Protein AF-K1U690-F1 (afdb_monomer_lite)

Secondary structure (DSSP, 8-state):
--EEEEEEEETTEEEEEEEE--TT-SEEEEEEEEEE-SSS-EEEEEEEEEEPP-S-HHHHTT-HHHHTTT-BEEEEE-SS-EEEEE-TTTTTT--EEEEEEESS--SEEEEEHHHHH-TT--TTS-HHHHHTS---B--BSS-EEEEEEEEEEE-TT-EEEEEEEEEEEE--GGGSBS-SS-GGGTT-B--HHHHHHHHTTSSHHHHHHHHHHHHHHHHHHTTSS----S-HHHHHIIIIIHHHHHHHHHHHTTSBSSSSBSSS----HHHHHHHHHHHTTT-HHHHHHHHHHHHTT----

pLDDT: mean 96.88, std 3.29, range [77.75, 98.88]

Structure (mmCIF, N/CA/C/O backbone):
data_AF-K1U690-F1
#
_entry.id   AF-K1U690-F1
#
loop_
_atom_site.group_PDB
_atom_site.id
_atom_site.type_symbol
_atom_site.label_atom_id
_atom_site.label_alt_id
_atom_site.label_comp_id
_atom_site.label_asym_id
_atom_site.label_entity_id
_atom_site.label_seq_id
_atom_site.pdbx_PDB_ins_code
_atom_site.Cartn_x
_atom_site.Cartn_y
_atom_site.Cartn_z
_atom_site.occupancy
_atom_site.B_iso_or_equiv
_atom_site.auth_seq_id
_atom_site.auth_comp_id
_atom_site.auth_asym_id
_atom_site.auth_atom_id
_atom_site.pdbx_PDB_model_num
ATOM 1 N N . MET A 1 1 ? -12.698 -0.861 -10.382 1.00 95.25 1 MET A N 1
ATOM 2 C CA . MET A 1 1 ? -11.517 -1.669 -10.776 1.00 95.25 1 MET A CA 1
ATOM 3 C C . MET A 1 1 ? -10.260 -0.982 -10.264 1.00 95.25 1 MET A C 1
ATOM 5 O O . MET A 1 1 ? -10.297 0.228 -10.090 1.00 95.25 1 MET A O 1
ATOM 9 N N . GLY A 1 2 ? -9.182 -1.724 -9.989 1.00 97.06 2 GLY A N 1
ATOM 10 C CA . GLY A 1 2 ? -7.984 -1.152 -9.349 1.00 97.06 2 GLY A CA 1
ATOM 11 C C . GLY A 1 2 ? -8.130 -0.891 -7.843 1.00 97.06 2 GLY A C 1
ATOM 12 O O . GLY A 1 2 ? -7.326 -0.165 -7.272 1.00 97.06 2 GLY A O 1
ATOM 13 N N . TYR A 1 3 ? -9.152 -1.474 -7.215 1.00 98.69 3 TYR A N 1
ATOM 14 C CA . TYR A 1 3 ? -9.381 -1.452 -5.774 1.00 98.69 3 TYR A CA 1
ATOM 15 C C . TYR A 1 3 ? -9.997 -2.780 -5.331 1.00 98.69 3 TYR A C 1
ATOM 17 O O . TYR A 1 3 ? -10.615 -3.475 -6.145 1.00 98.69 3 TYR A O 1
ATOM 25 N N . THR A 1 4 ? -9.885 -3.077 -4.040 1.00 98.81 4 THR A N 1
ATOM 26 C CA . THR A 1 4 ? -10.539 -4.213 -3.384 1.00 98.81 4 THR A CA 1
ATOM 27 C C . THR A 1 4 ? -11.233 -3.737 -2.113 1.00 98.81 4 THR A C 1
ATOM 29 O O . THR A 1 4 ? -10.753 -2.824 -1.443 1.00 98.81 4 THR A O 1
ATOM 32 N N . VAL A 1 5 ? -12.370 -4.352 -1.788 1.00 98.75 5 VAL A N 1
ATOM 33 C CA . VAL A 1 5 ? -13.081 -4.136 -0.526 1.00 98.75 5 VAL A CA 1
ATOM 34 C C . VAL A 1 5 ? -13.127 -5.455 0.234 1.00 98.75 5 VAL A C 1
ATOM 36 O O . VAL A 1 5 ? -13.575 -6.462 -0.312 1.00 98.75 5 VAL A O 1
ATOM 39 N N . PHE A 1 6 ? -12.669 -5.438 1.481 1.00 98.75 6 PHE A N 1
ATOM 40 C CA . PHE A 1 6 ? -12.770 -6.555 2.414 1.00 98.75 6 PHE A CA 1
ATOM 41 C C . PHE A 1 6 ? -13.784 -6.205 3.499 1.00 98.75 6 PHE A C 1
ATOM 43 O O . PHE A 1 6 ? -13.694 -5.136 4.099 1.00 98.75 6 PHE A O 1
ATOM 50 N N . GLU A 1 7 ? -14.732 -7.100 3.760 1.00 98.56 7 GLU A N 1
ATOM 51 C CA . GLU A 1 7 ? -15.781 -6.908 4.765 1.00 98.56 7 GLU A CA 1
ATOM 52 C C . GLU A 1 7 ? -15.750 -8.062 5.766 1.00 98.56 7 GLU A C 1
ATOM 54 O O . GLU A 1 7 ? -15.625 -9.231 5.389 1.00 98.56 7 GLU A O 1
ATOM 59 N N . ALA A 1 8 ? -15.851 -7.736 7.051 1.00 98.44 8 ALA A N 1
ATOM 60 C CA . ALA A 1 8 ? -15.919 -8.712 8.126 1.00 98.44 8 ALA A CA 1
ATOM 61 C C . ALA A 1 8 ? -16.876 -8.239 9.223 1.00 98.44 8 ALA A C 1
ATOM 63 O O . ALA A 1 8 ? -17.040 -7.048 9.463 1.00 98.44 8 ALA A O 1
ATOM 64 N N . SER A 1 9 ? -17.494 -9.190 9.921 1.00 98.25 9 SER A N 1
ATOM 65 C CA . SER A 1 9 ? -18.313 -8.912 11.099 1.00 98.25 9 SER A CA 1
ATOM 66 C C . SER A 1 9 ? -18.027 -9.942 12.176 1.00 98.25 9 SER A C 1
ATOM 68 O O . SER A 1 9 ? -17.980 -11.149 11.913 1.00 98.25 9 SER A O 1
ATOM 70 N N . LYS A 1 10 ? -17.797 -9.477 13.404 1.00 98.12 10 LYS A N 1
ATOM 71 C CA . LYS A 1 10 ? -17.554 -10.351 14.551 1.00 98.12 10 LYS A CA 1
ATOM 72 C C . LYS A 1 10 ? -18.013 -9.678 15.834 1.00 98.12 10 LYS A C 1
ATOM 74 O O . LYS A 1 10 ? -17.593 -8.572 16.142 1.00 98.12 10 LYS A O 1
ATOM 79 N N . ARG A 1 11 ? -18.824 -10.395 16.624 1.00 97.19 11 ARG A N 1
ATOM 80 C CA . ARG A 1 11 ? -19.317 -9.941 17.942 1.00 97.19 11 ARG A CA 1
ATOM 81 C C . ARG A 1 11 ? -19.946 -8.537 17.902 1.00 97.19 11 ARG A C 1
ATOM 83 O O . ARG A 1 11 ? -19.710 -7.736 18.794 1.00 97.19 11 ARG A O 1
ATOM 90 N N . GLY A 1 12 ? -20.723 -8.252 16.858 1.00 97.81 12 GLY A N 1
ATOM 91 C CA . GLY A 1 12 ? -21.410 -6.969 16.709 1.00 97.81 12 GLY A CA 1
ATOM 92 C C . GLY A 1 12 ? -20.519 -5.805 16.267 1.00 97.81 12 GLY A C 1
ATOM 93 O O . GLY A 1 12 ? -21.000 -4.679 16.217 1.00 97.81 12 GLY A O 1
ATOM 94 N N . ILE A 1 13 ? -19.257 -6.053 15.907 1.00 98.56 13 ILE A N 1
ATOM 95 C CA . ILE A 1 13 ? -18.400 -5.066 15.247 1.00 98.56 13 ILE A CA 1
ATOM 96 C C . ILE A 1 13 ? -18.268 -5.439 13.774 1.00 98.56 13 ILE A C 1
ATOM 98 O O . ILE A 1 13 ? -17.800 -6.535 13.451 1.00 98.56 13 ILE A O 1
ATOM 102 N N . GLU A 1 14 ? -18.673 -4.526 12.899 1.00 98.69 14 GLU A N 1
ATOM 103 C CA . GLU A 1 14 ? -18.485 -4.633 11.453 1.00 98.69 14 GLU A CA 1
ATOM 104 C C . GLU A 1 14 ? -17.272 -3.813 11.024 1.00 98.69 14 GLU A C 1
ATOM 106 O O . GLU A 1 14 ? -17.055 -2.705 11.517 1.00 98.69 14 GLU A O 1
ATOM 111 N N . SER A 1 15 ? -16.483 -4.349 10.098 1.00 98.56 15 SER A N 1
ATOM 112 C CA . SER A 1 15 ? -15.359 -3.652 9.492 1.00 98.56 15 SER A CA 1
AT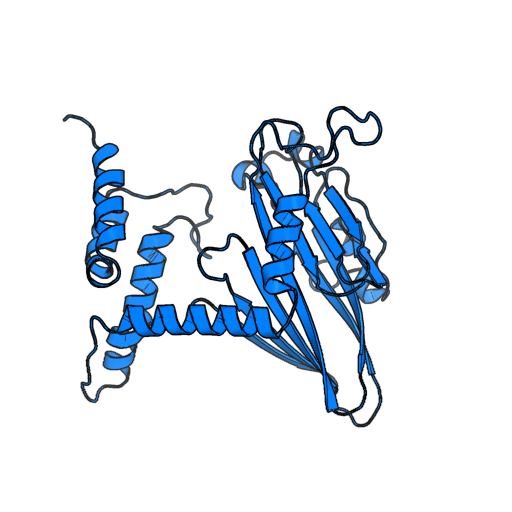OM 113 C C . SER A 1 15 ? -15.387 -3.756 7.974 1.00 98.56 15 SER A C 1
ATOM 115 O O . SER A 1 15 ? -15.661 -4.815 7.405 1.00 98.56 15 SER A O 1
ATOM 117 N N . LYS A 1 16 ? -15.072 -2.639 7.318 1.00 98.81 16 LYS A N 1
ATOM 118 C CA . LYS A 1 16 ? -14.965 -2.530 5.865 1.00 98.81 16 LYS A CA 1
ATOM 119 C C . LYS A 1 16 ? -13.660 -1.841 5.500 1.00 98.81 16 LYS A C 1
ATOM 121 O O . LYS A 1 16 ? -13.487 -0.660 5.779 1.00 98.81 16 LYS A O 1
ATOM 126 N N . LEU A 1 17 ? -12.751 -2.576 4.867 1.00 98.81 17 LEU A N 1
ATOM 127 C CA . LEU A 1 17 ? -11.469 -2.068 4.386 1.00 98.81 17 LEU A CA 1
ATOM 128 C C . LEU A 1 17 ? -11.522 -1.879 2.871 1.00 98.81 17 LEU A C 1
ATOM 130 O O . LEU A 1 17 ? -11.630 -2.855 2.134 1.00 98.81 17 LEU A O 1
ATOM 134 N N . THR A 1 18 ? -11.408 -0.639 2.405 1.00 98.88 18 THR A N 1
ATOM 135 C CA . THR A 1 18 ? -11.247 -0.312 0.983 1.00 98.88 18 THR A CA 1
ATOM 136 C C . THR A 1 18 ? -9.782 0.005 0.698 1.00 98.88 18 THR A C 1
ATOM 138 O O . THR A 1 18 ? -9.265 1.006 1.198 1.00 98.88 18 THR A O 1
ATOM 141 N N . ALA A 1 19 ? -9.138 -0.838 -0.110 1.00 98.81 19 ALA A N 1
ATOM 142 C CA . ALA A 1 19 ? -7.723 -0.749 -0.463 1.00 98.81 19 ALA A CA 1
ATOM 143 C C . ALA A 1 19 ? -7.543 -0.418 -1.951 1.00 98.81 19 ALA A C 1
ATOM 145 O O . ALA A 1 19 ? -8.128 -1.091 -2.809 1.00 98.81 19 ALA A O 1
ATOM 146 N N . PHE A 1 20 ? -6.758 0.615 -2.270 1.00 98.88 20 PHE A N 1
ATOM 147 C CA . PHE A 1 20 ? -6.480 1.027 -3.652 1.00 98.88 20 PHE A CA 1
ATOM 148 C C . PHE A 1 20 ? -5.246 1.925 -3.776 1.00 98.88 20 PHE A C 1
ATOM 150 O O . PHE A 1 20 ? -4.801 2.532 -2.807 1.00 98.88 20 PHE A O 1
ATOM 157 N N . VAL A 1 21 ? -4.738 2.063 -5.002 1.00 98.81 21 VAL A N 1
ATOM 158 C CA . VAL A 1 21 ? -3.693 3.036 -5.356 1.00 98.81 21 VAL A CA 1
ATOM 159 C C . VAL A 1 21 ? -4.346 4.183 -6.140 1.00 98.81 21 VAL A C 1
ATOM 161 O O . VAL A 1 21 ? -4.890 3.928 -7.221 1.00 98.81 21 VAL A O 1
ATOM 164 N N . PRO A 1 22 ? -4.349 5.431 -5.629 1.00 98.69 22 PRO A N 1
ATOM 165 C CA . PRO A 1 22 ? -4.883 6.579 -6.354 1.00 98.69 22 PRO A CA 1
ATOM 166 C C . PRO A 1 22 ? -4.118 6.843 -7.654 1.00 98.69 22 PRO A C 1
ATOM 168 O O . PRO A 1 22 ? -2.929 6.535 -7.773 1.00 98.69 22 PRO A O 1
ATOM 171 N N . LEU A 1 23 ? -4.773 7.484 -8.625 1.00 98.06 23 LEU A N 1
ATOM 172 C CA . LEU A 1 23 ? -4.102 7.897 -9.859 1.00 98.06 23 LEU A CA 1
ATOM 173 C C . LEU A 1 23 ? -2.929 8.840 -9.549 1.00 98.06 23 LEU A C 1
ATOM 175 O O . LEU A 1 23 ? -2.975 9.639 -8.611 1.00 98.06 23 LEU A O 1
ATOM 179 N N . HIS A 1 24 ? -1.858 8.728 -10.339 1.00 96.50 24 HIS A N 1
ATOM 180 C CA . HIS A 1 24 ? -0.673 9.596 -10.264 1.00 96.50 24 HIS A CA 1
ATOM 181 C C . HIS A 1 24 ? -0.050 9.702 -8.860 1.00 96.50 24 HIS A C 1
ATOM 183 O O . HIS A 1 24 ? 0.465 10.752 -8.469 1.00 96.50 24 HIS A O 1
ATOM 189 N N . THR A 1 25 ? -0.131 8.626 -8.075 1.00 98.25 25 THR A N 1
ATOM 190 C CA . THR A 1 25 ? 0.245 8.639 -6.662 1.00 98.25 25 THR A CA 1
ATOM 191 C C . THR A 1 25 ? 1.015 7.372 -6.304 1.00 98.25 25 THR A C 1
ATOM 193 O O . THR A 1 25 ? 0.528 6.265 -6.502 1.00 98.25 25 THR A O 1
ATOM 196 N N . ASN A 1 26 ? 2.207 7.536 -5.726 1.00 98.44 26 ASN A N 1
ATOM 197 C CA . ASN A 1 26 ? 3.035 6.429 -5.238 1.00 98.44 26 ASN A CA 1
ATOM 198 C C . ASN A 1 26 ? 2.654 6.063 -3.795 1.00 98.44 26 ASN A C 1
ATOM 200 O O . ASN A 1 26 ? 3.486 6.121 -2.888 1.00 98.44 26 ASN A O 1
ATOM 204 N N . ALA A 1 27 ? 1.376 5.756 -3.574 1.00 98.56 27 ALA A N 1
ATOM 205 C CA . ALA A 1 27 ? 0.876 5.326 -2.277 1.00 98.56 27 ALA A CA 1
ATOM 206 C C . ALA A 1 27 ? -0.297 4.358 -2.413 1.00 98.56 27 ALA A C 1
ATOM 208 O O . ALA A 1 27 ? -1.137 4.508 -3.299 1.00 98.56 27 ALA A O 1
ATOM 209 N N . GLU A 1 28 ? -0.375 3.410 -1.489 1.00 98.88 28 GLU A N 1
ATOM 210 C CA . GLU A 1 28 ? -1.566 2.603 -1.256 1.00 98.88 28 GLU A CA 1
ATOM 211 C C . GLU A 1 28 ? -2.383 3.222 -0.117 1.00 98.88 28 GLU A C 1
ATOM 213 O O . GLU A 1 28 ? -1.858 3.511 0.963 1.00 98.88 28 GLU A O 1
ATOM 218 N N . ILE A 1 29 ? -3.675 3.424 -0.370 1.00 98.75 29 ILE A N 1
ATOM 219 C CA . ILE A 1 29 ? -4.657 3.897 0.603 1.00 98.75 29 ILE A CA 1
ATOM 220 C C . ILE A 1 29 ? -5.461 2.718 1.124 1.00 98.75 29 ILE A C 1
ATOM 222 O O . ILE A 1 29 ? -5.967 1.911 0.348 1.00 98.75 29 ILE A O 1
ATOM 226 N N . ASN A 1 30 ? -5.633 2.688 2.441 1.00 98.69 30 ASN A N 1
ATOM 227 C CA . ASN A 1 30 ? -6.391 1.694 3.181 1.00 98.69 30 ASN A CA 1
ATOM 228 C C . ASN A 1 30 ? -7.396 2.412 4.091 1.00 98.69 30 ASN A C 1
ATOM 230 O O . ASN A 1 30 ? -7.074 2.786 5.220 1.00 98.69 30 ASN A O 1
ATOM 234 N N . ARG A 1 31 ? -8.621 2.631 3.598 1.00 98.62 31 ARG A N 1
ATOM 235 C CA . ARG A 1 31 ? -9.716 3.191 4.408 1.00 98.62 31 ARG A CA 1
ATOM 236 C C . ARG A 1 31 ? -10.434 2.070 5.140 1.00 98.62 31 ARG A C 1
ATOM 238 O O . ARG A 1 31 ? -11.033 1.218 4.489 1.00 98.62 31 ARG A O 1
ATOM 245 N N . LEU A 1 32 ? -10.420 2.114 6.464 1.00 98.81 32 LEU A N 1
ATOM 246 C CA . LEU A 1 32 ? -11.136 1.199 7.337 1.00 98.81 32 LEU A CA 1
ATOM 247 C C . LEU A 1 32 ? -12.314 1.921 7.993 1.00 98.81 32 LEU A C 1
ATOM 249 O O . LEU A 1 32 ? -12.104 2.807 8.815 1.00 98.81 32 LEU A O 1
ATOM 253 N N . ASP A 1 33 ? -13.533 1.503 7.674 1.00 98.81 33 ASP A N 1
ATOM 254 C CA . ASP A 1 33 ? -14.732 1.883 8.418 1.00 98.81 33 ASP A CA 1
ATOM 255 C C . ASP A 1 33 ? -15.021 0.808 9.476 1.00 98.81 33 ASP A C 1
ATOM 257 O O . ASP A 1 33 ? -15.039 -0.383 9.154 1.00 98.81 33 ASP A O 1
ATOM 261 N N . VAL A 1 34 ? -15.235 1.212 10.730 1.00 98.81 34 VAL A N 1
ATOM 262 C CA . VAL A 1 34 ? -15.568 0.327 11.857 1.00 98.81 34 VAL A CA 1
ATOM 263 C C . VAL A 1 34 ? -16.897 0.765 12.449 1.00 98.81 34 VAL A C 1
ATOM 265 O O . VAL A 1 34 ? -17.023 1.908 12.880 1.00 98.81 34 VAL A O 1
ATOM 268 N N . THR A 1 35 ? -17.872 -0.142 12.485 1.00 98.81 35 THR A N 1
ATOM 269 C CA . THR A 1 35 ? -19.233 0.142 12.958 1.00 98.81 35 THR A CA 1
ATOM 270 C C . THR A 1 35 ? -19.585 -0.717 14.162 1.00 98.81 35 THR A C 1
ATOM 272 O O . THR A 1 35 ? -19.436 -1.942 14.126 1.00 98.81 35 THR A O 1
ATOM 275 N N . ASN A 1 36 ? -20.092 -0.084 15.221 1.00 98.75 36 ASN A N 1
ATOM 276 C CA . ASN A 1 36 ? -20.694 -0.784 16.349 1.00 98.75 36 ASN A CA 1
ATOM 277 C C . ASN A 1 36 ? -22.171 -1.076 16.049 1.00 98.75 36 ASN A C 1
ATOM 279 O O . ASN A 1 36 ? -23.005 -0.178 16.050 1.00 98.75 36 ASN A O 1
ATOM 283 N N . THR A 1 37 ? -22.503 -2.342 15.811 1.00 98.50 37 THR A N 1
ATOM 284 C CA . THR A 1 37 ? -23.880 -2.800 15.534 1.00 98.50 37 THR A CA 1
ATOM 285 C C . THR A 1 37 ? -24.606 -3.326 16.773 1.00 98.50 37 THR A C 1
ATOM 287 O O . THR A 1 37 ? -25.715 -3.849 16.668 1.00 98.50 37 THR A O 1
ATOM 290 N N . THR A 1 38 ? -23.986 -3.213 17.949 1.00 98.19 38 THR A N 1
ATOM 291 C CA . THR A 1 38 ? -24.610 -3.571 19.228 1.00 98.19 38 THR A CA 1
ATOM 292 C C . THR A 1 38 ? -25.462 -2.425 19.776 1.00 98.19 38 THR A C 1
ATOM 294 O O . THR A 1 38 ? -25.489 -1.324 19.224 1.00 98.19 38 THR A O 1
ATOM 297 N N . ASP A 1 39 ? -26.172 -2.692 20.868 1.00 98.19 39 ASP A N 1
ATOM 298 C CA . ASP A 1 39 ? -26.964 -1.735 21.640 1.00 98.19 39 ASP A CA 1
ATOM 299 C C . ASP A 1 39 ? -26.202 -1.126 22.834 1.00 98.19 39 ASP A C 1
ATOM 301 O O . ASP A 1 39 ? -26.757 -0.294 23.553 1.00 98.19 39 ASP A O 1
ATOM 305 N N . GLU A 1 40 ? -24.920 -1.466 23.012 1.00 98.25 40 GLU A N 1
ATOM 306 C CA . GLU A 1 40 ? -24.052 -0.941 24.072 1.00 98.25 40 GLU A CA 1
ATOM 307 C C . GLU A 1 40 ? -22.825 -0.198 23.500 1.00 98.25 40 GLU A C 1
ATOM 309 O O . GLU A 1 40 ? -22.360 -0.510 22.401 1.00 98.25 40 GLU A O 1
ATOM 314 N N . PRO A 1 41 ? -22.261 0.796 24.214 1.00 98.44 41 PRO A N 1
ATOM 315 C CA . PRO A 1 41 ? -20.995 1.411 23.821 1.00 98.44 41 PRO A CA 1
ATOM 316 C C . PRO A 1 41 ? -19.847 0.392 23.770 1.00 98.44 41 PRO A C 1
ATOM 318 O O . PRO A 1 41 ? -19.727 -0.467 24.644 1.00 98.44 41 PRO A O 1
ATOM 321 N N . ALA A 1 42 ? -18.957 0.530 22.787 1.00 98.12 42 ALA A N 1
ATOM 322 C CA . ALA A 1 42 ? -17.814 -0.355 22.587 1.00 98.12 42 ALA A CA 1
ATOM 323 C C . ALA A 1 42 ? -16.496 0.427 22.531 1.00 98.12 42 ALA A C 1
ATOM 325 O O . ALA A 1 42 ? -16.409 1.476 21.895 1.00 98.12 42 ALA A O 1
ATOM 326 N N . VAL A 1 43 ? -15.447 -0.119 23.153 1.00 98.00 43 VAL A N 1
ATOM 327 C CA . VAL A 1 43 ? -14.066 0.362 22.999 1.00 98.00 43 VAL A CA 1
ATOM 328 C C . VAL A 1 43 ? -13.299 -0.649 22.161 1.00 98.00 43 VAL A C 1
ATOM 330 O O . VAL A 1 43 ? -13.214 -1.825 22.518 1.00 98.00 43 VAL A O 1
ATOM 333 N N . ILE A 1 44 ? -12.757 -0.195 21.036 1.00 97.38 44 ILE A N 1
ATOM 334 C CA . ILE A 1 44 ? -12.126 -1.041 20.027 1.00 97.38 44 ILE A CA 1
ATOM 335 C C . ILE A 1 44 ? -10.745 -0.479 19.737 1.00 97.38 44 ILE A C 1
ATOM 337 O O . ILE A 1 44 ? -10.606 0.660 19.302 1.00 97.38 44 ILE A O 1
ATOM 341 N N . ASP A 1 45 ? -9.721 -1.298 19.928 1.00 97.88 45 ASP A N 1
ATOM 342 C CA . ASP A 1 45 ? -8.382 -0.956 19.474 1.00 97.88 45 ASP A CA 1
ATOM 343 C C . ASP A 1 45 ? -8.155 -1.552 18.080 1.00 97.88 45 ASP A C 1
ATOM 345 O O . ASP A 1 45 ? -8.179 -2.770 17.895 1.00 97.88 45 ASP A O 1
ATOM 349 N N . VAL A 1 46 ? -7.916 -0.686 17.101 1.00 98.31 46 VAL A N 1
ATOM 350 C CA . VAL A 1 46 ? -7.544 -1.046 15.733 1.00 98.31 46 VAL A CA 1
ATOM 351 C C . VAL A 1 46 ? -6.027 -1.011 15.620 1.00 98.31 46 VAL A C 1
ATOM 353 O O . VAL A 1 46 ? -5.393 -0.042 16.028 1.00 98.31 46 VAL A O 1
ATOM 356 N N . THR A 1 47 ? -5.420 -2.045 15.044 1.00 98.44 47 THR A N 1
ATOM 357 C CA . THR A 1 47 ? -3.985 -2.052 14.736 1.00 98.44 47 THR A CA 1
ATOM 358 C C . THR A 1 47 ? -3.780 -2.281 13.247 1.00 98.44 47 THR A C 1
ATOM 360 O O . THR A 1 47 ? -4.048 -3.369 12.747 1.00 98.44 47 THR A O 1
ATOM 363 N N . GLY A 1 48 ? -3.324 -1.247 12.539 1.00 98.00 48 GLY A N 1
ATOM 364 C CA . GLY A 1 48 ? -2.861 -1.377 11.159 1.00 98.00 48 GLY A CA 1
ATOM 365 C C . GLY A 1 48 ? -1.381 -1.730 11.164 1.00 98.00 48 GLY A C 1
ATOM 366 O O . GLY A 1 48 ? -0.625 -1.070 11.875 1.00 98.00 48 GLY A O 1
ATOM 367 N N . SER A 1 49 ? -0.966 -2.738 10.395 1.00 98.25 49 SER A N 1
ATOM 368 C CA . SER A 1 49 ? 0.425 -3.197 10.369 1.00 98.25 49 SER A CA 1
ATOM 369 C C . SER A 1 49 ? 0.894 -3.583 8.967 1.00 98.25 49 SER A C 1
ATOM 371 O O . SER A 1 49 ? 0.127 -4.161 8.199 1.00 98.25 49 SER A O 1
ATOM 373 N N . VAL A 1 50 ? 2.158 -3.277 8.664 1.00 98.56 50 VAL A N 1
ATOM 374 C CA . VAL A 1 50 ? 2.886 -3.728 7.470 1.00 98.56 50 VAL A CA 1
ATOM 375 C C . VAL A 1 50 ? 4.274 -4.242 7.858 1.00 98.56 50 VAL A C 1
ATOM 377 O O . VAL A 1 50 ? 4.912 -3.690 8.757 1.00 98.56 50 VAL A O 1
ATOM 380 N N . GLU A 1 51 ? 4.754 -5.278 7.169 1.00 98.81 51 GLU A N 1
ATOM 381 C CA . GLU A 1 51 ? 6.134 -5.767 7.274 1.00 98.81 51 GLU A CA 1
ATOM 382 C C . GLU A 1 51 ? 6.977 -5.193 6.137 1.00 98.81 51 GLU A C 1
ATOM 384 O O . GLU A 1 51 ? 6.595 -5.271 4.966 1.00 98.81 51 GLU A O 1
ATOM 389 N N . TRP A 1 52 ? 8.116 -4.590 6.474 1.00 98.69 52 TRP A N 1
ATOM 390 C CA . TRP A 1 52 ? 8.974 -3.967 5.478 1.00 98.69 52 TRP A CA 1
ATOM 391 C C . TRP A 1 52 ? 9.869 -5.009 4.810 1.00 98.69 52 TRP A C 1
ATOM 393 O O . TRP A 1 52 ? 10.614 -5.718 5.477 1.00 98.69 52 TRP A O 1
ATOM 403 N N . CYS A 1 53 ? 9.873 -5.031 3.478 1.00 98.69 53 CYS A N 1
ATOM 404 C CA . CYS A 1 53 ? 10.998 -5.586 2.731 1.00 98.69 53 CYS A CA 1
ATOM 405 C C . CYS A 1 53 ? 12.142 -4.562 2.728 1.00 98.69 53 CYS A C 1
ATOM 407 O O . CYS A 1 53 ? 11.898 -3.360 2.557 1.00 98.69 53 CYS A O 1
ATOM 409 N N . LEU A 1 54 ? 13.398 -5.008 2.829 1.00 98.50 54 LEU A N 1
ATOM 410 C CA . LEU A 1 54 ? 14.581 -4.142 2.742 1.00 98.50 54 LEU A CA 1
ATOM 411 C C . LEU A 1 54 ? 14.921 -3.758 1.286 1.00 98.50 54 LEU A C 1
ATOM 413 O O . LEU A 1 54 ? 16.068 -3.818 0.837 1.00 98.50 54 LEU A O 1
ATOM 417 N N . TRP A 1 55 ? 13.895 -3.306 0.557 1.00 98.19 55 TRP A N 1
ATOM 418 C CA . TRP A 1 55 ? 13.882 -2.789 -0.814 1.00 98.19 55 TRP A CA 1
ATOM 419 C C . TRP A 1 55 ? 14.281 -3.774 -1.914 1.00 98.19 55 TRP A C 1
ATOM 421 O O . TRP A 1 55 ? 13.522 -3.999 -2.852 1.00 98.19 55 TRP A O 1
ATOM 431 N N . ASN A 1 56 ? 15.494 -4.322 -1.855 1.00 98.06 56 ASN A N 1
ATOM 432 C CA . ASN A 1 56 ? 15.939 -5.338 -2.796 1.00 98.06 56 ASN A CA 1
ATOM 433 C C . ASN A 1 56 ? 15.500 -6.709 -2.274 1.00 98.06 56 ASN A C 1
ATOM 435 O O . ASN A 1 56 ? 16.182 -7.285 -1.435 1.00 98.06 56 ASN A O 1
ATOM 439 N N . ALA A 1 57 ? 14.403 -7.243 -2.812 1.00 97.69 57 ALA A N 1
ATOM 440 C CA . ALA A 1 57 ? 13.818 -8.510 -2.368 1.00 97.69 57 ALA A CA 1
ATOM 441 C C . ALA A 1 57 ? 14.771 -9.722 -2.475 1.00 97.69 57 ALA A C 1
ATOM 443 O O . ALA A 1 57 ? 14.658 -10.678 -1.706 1.00 97.69 57 ALA A O 1
ATOM 444 N N . VAL A 1 58 ? 15.736 -9.696 -3.404 1.00 97.81 58 VAL A N 1
ATOM 445 C CA . VAL A 1 58 ? 16.754 -10.754 -3.506 1.00 97.81 58 VAL A CA 1
ATOM 446 C C . VAL A 1 58 ? 17.736 -10.664 -2.340 1.00 97.81 58 VAL A C 1
ATOM 448 O O . VAL A 1 58 ? 18.058 -11.682 -1.733 1.00 97.81 58 VAL A O 1
ATOM 451 N N . ASP A 1 59 ? 18.200 -9.458 -2.010 1.00 98.06 59 ASP A N 1
ATOM 452 C CA . ASP A 1 59 ? 19.087 -9.241 -0.862 1.00 98.06 59 ASP A CA 1
ATOM 453 C C . ASP A 1 59 ? 18.363 -9.554 0.452 1.00 98.06 59 ASP A C 1
ATOM 455 O O . ASP A 1 59 ? 18.868 -10.338 1.251 1.00 98.06 59 ASP A O 1
ATOM 459 N N . ASP A 1 60 ? 17.149 -9.028 0.617 1.00 98.44 60 ASP A N 1
ATOM 460 C CA . ASP A 1 60 ? 16.264 -9.211 1.771 1.00 98.44 60 ASP A CA 1
ATOM 461 C C . ASP A 1 60 ? 16.099 -10.691 2.155 1.00 98.44 60 ASP A C 1
ATOM 463 O O . ASP A 1 60 ? 16.268 -11.063 3.314 1.00 98.44 60 ASP A O 1
ATOM 467 N N . SER A 1 61 ? 15.889 -11.555 1.156 1.00 97.44 61 SER A N 1
ATOM 468 C CA . SER A 1 61 ? 15.632 -12.988 1.348 1.00 97.44 61 SER A CA 1
ATOM 469 C C . SER A 1 61 ? 16.875 -13.881 1.439 1.00 97.44 61 SER A C 1
ATOM 471 O O . SER A 1 61 ? 16.735 -15.079 1.692 1.00 97.44 61 SER A O 1
ATOM 473 N N . SER A 1 62 ? 18.087 -13.353 1.224 1.00 97.69 62 SER A N 1
ATOM 474 C CA . SER A 1 62 ? 19.292 -14.197 1.123 1.00 97.69 62 SER A CA 1
ATOM 475 C C . SER A 1 62 ? 20.535 -13.679 1.846 1.00 97.69 62 SER A C 1
ATOM 477 O O . SER A 1 62 ? 21.412 -14.473 2.193 1.00 97.69 62 SER A O 1
ATOM 479 N N . ASN A 1 63 ? 20.635 -12.377 2.113 1.00 98.31 63 ASN A N 1
ATOM 480 C CA . ASN A 1 63 ? 21.870 -11.739 2.564 1.00 98.31 63 ASN A CA 1
ATOM 481 C C . ASN A 1 63 ? 21.860 -11.366 4.056 1.00 98.31 63 ASN A C 1
ATOM 483 O O . ASN A 1 63 ? 22.384 -10.324 4.464 1.00 98.31 63 ASN A O 1
ATOM 487 N N . PHE A 1 64 ? 21.305 -12.251 4.888 1.00 98.38 64 PHE A N 1
ATOM 488 C CA . PHE A 1 64 ? 21.107 -12.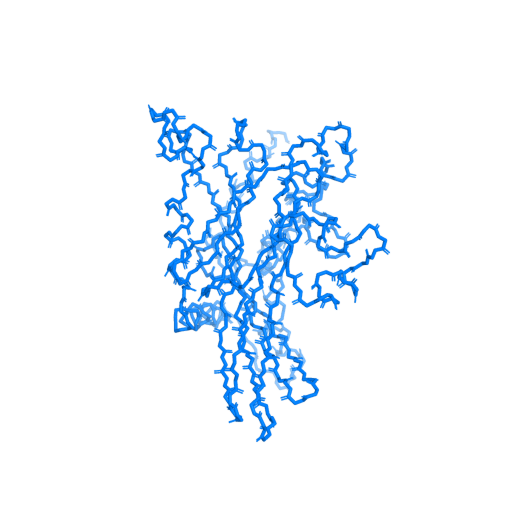036 6.327 1.00 98.38 64 PHE A CA 1
ATOM 489 C C . PHE A 1 64 ? 22.371 -11.642 7.095 1.00 98.38 64 PHE A C 1
ATOM 491 O O . PHE A 1 64 ? 22.303 -10.872 8.048 1.00 98.38 64 PHE A O 1
ATOM 498 N N . GLN A 1 65 ? 23.540 -12.108 6.645 1.00 98.25 65 GLN A N 1
ATOM 499 C CA . GLN A 1 65 ? 24.837 -11.739 7.222 1.00 98.25 65 GLN A CA 1
ATOM 500 C C . GLN A 1 65 ? 25.085 -10.219 7.248 1.00 98.25 65 GLN A C 1
ATOM 502 O O . GLN A 1 65 ? 25.780 -9.731 8.136 1.00 98.25 65 GLN A O 1
ATOM 507 N N . ARG A 1 66 ? 24.498 -9.475 6.298 1.00 98.19 66 ARG A N 1
ATOM 508 C CA . ARG A 1 66 ? 24.530 -8.008 6.237 1.00 98.19 66 ARG A CA 1
ATOM 509 C C . ARG A 1 66 ? 23.208 -7.414 6.705 1.00 98.19 66 ARG A C 1
ATOM 511 O O . ARG A 1 66 ? 23.205 -6.538 7.567 1.00 98.19 66 ARG A O 1
ATOM 518 N N . ASN A 1 67 ? 22.104 -7.836 6.093 1.00 98.12 67 ASN A N 1
ATOM 519 C CA . ASN A 1 67 ? 20.863 -7.063 6.104 1.00 98.12 67 ASN A CA 1
ATOM 520 C C . ASN A 1 67 ? 20.147 -7.063 7.476 1.00 98.12 67 ASN A C 1
ATOM 522 O O . ASN A 1 67 ? 19.490 -6.083 7.825 1.00 98.12 67 ASN A O 1
ATOM 526 N N . LEU A 1 68 ? 20.421 -8.054 8.338 1.00 98.56 68 LEU A N 1
ATOM 527 C CA . LEU A 1 68 ? 19.951 -8.073 9.730 1.00 98.56 68 LEU A CA 1
ATOM 528 C C . LEU A 1 68 ? 20.555 -6.950 10.587 1.00 98.56 68 LEU A C 1
ATOM 530 O O . LEU A 1 68 ? 20.129 -6.743 11.717 1.00 98.56 68 LEU A O 1
ATOM 534 N N . SER A 1 69 ? 21.553 -6.220 10.086 1.00 98.50 69 SER A N 1
ATOM 535 C CA . SER A 1 69 ? 22.182 -5.093 10.786 1.00 98.50 69 SER A CA 1
ATOM 536 C C . SER A 1 69 ? 21.898 -3.733 10.136 1.00 98.50 69 SER A C 1
ATOM 538 O O . SER A 1 69 ? 22.515 -2.747 10.530 1.00 98.50 69 SER A O 1
ATOM 540 N N . THR A 1 70 ? 21.004 -3.656 9.140 1.00 98.25 70 THR A N 1
ATOM 541 C CA . THR A 1 70 ? 20.769 -2.416 8.368 1.00 98.25 70 THR A CA 1
ATOM 542 C C . THR A 1 70 ? 19.387 -1.794 8.548 1.00 98.25 70 THR A C 1
ATOM 544 O O . THR A 1 70 ? 19.192 -0.666 8.109 1.00 98.25 70 THR A O 1
ATOM 547 N N . GLY A 1 71 ? 18.438 -2.509 9.160 1.00 98.44 71 GLY A N 1
ATOM 548 C CA . GLY A 1 71 ? 17.085 -2.016 9.426 1.00 98.44 71 GLY A CA 1
ATOM 549 C C . GLY A 1 71 ? 17.078 -0.695 10.203 1.00 98.44 71 GLY A C 1
ATOM 550 O O . GLY A 1 71 ? 17.542 -0.654 11.341 1.00 98.44 71 GLY A O 1
ATOM 551 N N . GLU A 1 72 ? 16.544 0.371 9.608 1.00 98.44 72 GLU A N 1
ATOM 552 C CA . GLU A 1 72 ? 16.455 1.698 10.232 1.00 98.44 72 GLU A CA 1
ATOM 553 C C . GLU A 1 72 ? 15.060 2.307 10.047 1.00 98.44 72 GLU A C 1
ATOM 555 O O . GLU A 1 72 ? 14.478 2.257 8.955 1.00 98.44 72 GLU A O 1
ATOM 560 N N . VAL A 1 73 ? 14.556 2.940 11.109 1.00 98.69 73 VAL A N 1
ATOM 561 C CA . VAL A 1 73 ? 13.240 3.586 11.147 1.00 98.69 73 VAL A CA 1
ATOM 562 C C . VAL A 1 73 ? 13.302 4.985 11.763 1.00 98.69 73 VAL A C 1
ATOM 564 O O . VAL A 1 73 ? 14.246 5.326 12.473 1.00 98.69 73 VAL A O 1
ATOM 567 N N . GLU A 1 74 ? 12.283 5.797 11.499 1.00 98.44 74 GLU A N 1
ATOM 568 C CA . GLU A 1 74 ? 11.988 7.025 12.248 1.00 98.44 74 GLU A CA 1
ATOM 569 C C . GLU A 1 74 ? 10.503 7.044 12.620 1.00 98.44 74 GLU A C 1
ATOM 571 O O . GLU A 1 74 ? 9.673 6.476 11.911 1.00 98.44 74 GLU A O 1
ATOM 576 N N . ILE A 1 75 ? 10.163 7.696 13.729 1.00 97.94 75 ILE A N 1
ATOM 577 C CA . ILE A 1 75 ? 8.793 7.786 14.235 1.00 97.94 75 ILE A CA 1
ATOM 578 C C . ILE A 1 75 ? 8.423 9.257 14.371 1.00 97.94 75 ILE A C 1
ATOM 580 O O . ILE A 1 75 ? 9.176 10.037 14.953 1.00 97.94 75 ILE A O 1
ATOM 584 N N . GLU A 1 76 ? 7.250 9.623 13.870 1.00 96.50 76 GLU A N 1
ATOM 585 C CA . GLU A 1 76 ? 6.695 10.965 13.991 1.00 96.50 76 GLU A CA 1
ATOM 586 C C . GLU A 1 76 ? 5.246 10.885 14.467 1.00 96.50 76 GLU A C 1
ATOM 588 O O . GLU A 1 76 ? 4.389 10.285 13.816 1.00 96.50 76 GLU A O 1
ATOM 593 N N . ARG A 1 77 ? 4.977 11.486 15.628 1.00 94.94 77 ARG A N 1
ATOM 594 C CA . ARG A 1 77 ? 3.630 11.638 16.180 1.00 94.94 77 ARG A CA 1
ATOM 595 C C . ARG A 1 77 ? 3.224 13.103 16.040 1.00 94.94 77 ARG A C 1
ATOM 597 O O . ARG A 1 77 ? 3.808 13.968 16.693 1.00 94.94 77 ARG A O 1
ATOM 604 N N . GLU A 1 78 ? 2.241 13.366 15.193 1.00 90.50 78 GLU A N 1
ATOM 605 C CA . GLU A 1 78 ? 1.554 14.650 15.097 1.00 90.50 78 GLU A CA 1
ATOM 606 C C . GLU A 1 78 ? 0.282 14.624 15.965 1.00 90.50 78 GLU A C 1
ATOM 608 O O . GLU A 1 78 ? -0.021 13.638 16.640 1.00 90.50 78 GLU A O 1
ATOM 613 N N . THR A 1 79 ? -0.456 15.734 16.005 1.00 89.31 79 THR A N 1
ATOM 614 C CA . THR A 1 79 ? -1.686 15.825 16.818 1.00 89.31 79 THR A CA 1
ATOM 615 C C . THR A 1 79 ? -2.821 14.985 16.229 1.00 89.31 79 THR A C 1
ATOM 617 O O . THR A 1 79 ? -3.608 14.395 16.966 1.00 89.31 79 THR A O 1
ATOM 620 N N . ASP A 1 80 ? -2.891 14.921 14.905 1.00 91.25 80 ASP A N 1
ATOM 621 C CA . ASP A 1 80 ? -3.951 14.303 14.110 1.00 91.25 80 ASP A CA 1
ATOM 622 C C . ASP A 1 80 ? -3.441 13.168 13.209 1.00 91.25 80 ASP A C 1
ATOM 624 O O . ASP A 1 80 ? -4.224 12.551 12.491 1.00 91.25 80 ASP A O 1
ATOM 628 N N . ALA A 1 81 ? -2.147 12.849 13.264 1.00 95.38 81 ALA A N 1
ATOM 629 C CA . ALA A 1 81 ? -1.552 11.777 12.481 1.00 95.38 81 ALA A CA 1
ATOM 630 C C . ALA A 1 81 ? -0.373 11.122 13.203 1.00 95.38 81 ALA A C 1
ATOM 632 O O . ALA A 1 81 ? 0.288 11.719 14.049 1.00 95.38 81 ALA A O 1
ATOM 633 N N . THR A 1 82 ? -0.068 9.878 12.854 1.00 96.69 82 THR A N 1
ATOM 634 C CA . THR A 1 82 ? 1.195 9.231 13.235 1.00 96.69 82 THR A CA 1
ATOM 635 C C . THR A 1 82 ? 1.782 8.535 12.023 1.00 96.69 82 THR A C 1
ATOM 637 O O . THR A 1 82 ? 1.086 7.757 11.370 1.00 96.69 82 THR A O 1
ATOM 640 N N . LEU A 1 83 ? 3.051 8.820 11.725 1.00 98.31 83 LEU A N 1
ATOM 641 C CA . LEU A 1 83 ? 3.789 8.273 10.592 1.00 98.31 83 LEU A CA 1
ATOM 642 C C . LEU A 1 83 ? 5.014 7.499 11.089 1.00 98.31 83 LEU A C 1
ATOM 644 O O . LEU A 1 83 ? 5.833 8.005 11.859 1.00 98.31 83 LEU A O 1
ATOM 648 N N . LEU A 1 84 ? 5.134 6.260 10.620 1.00 98.75 84 LEU A N 1
ATOM 649 C CA . LEU A 1 84 ? 6.264 5.375 10.881 1.00 98.75 84 LEU A CA 1
ATOM 650 C C . LEU A 1 84 ? 7.057 5.217 9.587 1.00 98.75 84 LEU A C 1
ATOM 652 O O . LEU A 1 84 ? 6.517 4.757 8.582 1.00 98.75 84 LEU A O 1
ATOM 656 N N . TYR A 1 85 ? 8.325 5.607 9.598 1.00 98.81 85 TYR A N 1
ATOM 657 C CA . TYR A 1 85 ? 9.177 5.656 8.414 1.00 98.81 85 TYR A CA 1
ATOM 658 C C . TYR A 1 85 ? 10.122 4.461 8.364 1.00 98.81 85 TYR A C 1
ATOM 660 O O . TYR A 1 85 ? 10.762 4.141 9.361 1.00 98.81 85 TYR A O 1
ATOM 668 N N . HIS A 1 86 ? 10.284 3.872 7.182 1.00 98.62 86 HIS A N 1
ATOM 669 C CA . HIS A 1 86 ? 11.320 2.889 6.880 1.00 98.62 86 HIS A CA 1
ATOM 670 C C . HIS A 1 86 ? 12.384 3.521 5.980 1.00 98.62 86 HIS A C 1
ATOM 672 O O . HIS A 1 86 ? 12.102 3.938 4.853 1.00 98.62 86 HIS A O 1
ATOM 678 N N . LYS A 1 87 ? 13.619 3.591 6.485 1.00 97.81 87 LYS A N 1
ATOM 679 C CA . LYS A 1 87 ? 14.732 4.336 5.871 1.00 97.81 87 LYS A CA 1
ATOM 680 C C . LYS A 1 87 ? 16.022 3.519 5.755 1.00 97.81 87 LYS A C 1
ATOM 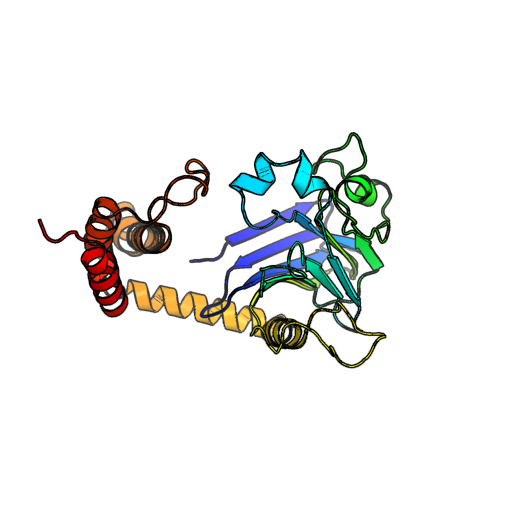682 O O . LYS A 1 87 ? 17.105 4.096 5.656 1.00 97.81 87 LYS A O 1
ATOM 687 N N . THR A 1 88 ? 15.925 2.193 5.757 1.00 98.31 88 THR A N 1
ATOM 688 C CA . THR A 1 88 ? 17.073 1.291 5.574 1.00 98.31 88 THR A CA 1
ATOM 689 C C . THR A 1 88 ? 17.886 1.677 4.339 1.00 98.31 88 THR A C 1
ATOM 691 O O . THR A 1 88 ? 17.327 1.869 3.259 1.00 98.31 88 THR A O 1
ATOM 694 N N . GLU A 1 89 ? 19.206 1.816 4.508 1.00 97.75 89 GLU A N 1
ATOM 695 C CA . GLU A 1 89 ? 20.180 2.277 3.499 1.00 97.75 89 GLU A CA 1
ATOM 696 C C . GLU A 1 89 ? 19.956 3.709 2.952 1.00 97.75 89 GLU A C 1
ATOM 698 O O . GLU A 1 89 ? 20.653 4.135 2.019 1.00 97.75 89 GLU A O 1
ATOM 703 N N . PHE A 1 90 ? 19.051 4.504 3.540 1.00 97.19 90 PHE A N 1
ATOM 704 C CA . PHE A 1 90 ? 18.863 5.914 3.170 1.00 97.19 90 PHE A CA 1
ATOM 705 C C . PHE A 1 90 ? 20.090 6.761 3.506 1.00 97.19 90 PHE A C 1
ATOM 707 O O . PHE A 1 90 ? 20.431 7.688 2.775 1.00 97.19 90 PHE A O 1
ATOM 714 N N . LYS A 1 91 ? 20.822 6.420 4.572 1.00 92.75 91 LYS A N 1
ATOM 715 C CA . LYS A 1 91 ? 22.108 7.054 4.905 1.00 92.75 91 LYS A CA 1
ATOM 716 C C . LYS A 1 91 ? 23.171 6.880 3.826 1.00 92.75 91 LYS A C 1
ATOM 718 O O . LYS A 1 91 ? 24.069 7.709 3.709 1.00 92.75 91 LYS A O 1
ATOM 723 N N . GLU A 1 92 ? 23.047 5.835 3.023 1.00 93.25 92 GLU A N 1
ATOM 724 C CA . GLU A 1 92 ? 24.025 5.457 2.020 1.00 93.25 92 GLU A CA 1
ATOM 725 C C . GLU A 1 92 ? 23.570 5.930 0.626 1.00 93.25 92 GLU A C 1
ATOM 727 O O . GLU A 1 92 ? 23.563 7.122 0.304 1.00 93.25 92 GLU A O 1
ATOM 732 N N . ARG A 1 93 ? 23.198 4.971 -0.223 1.00 95.31 93 ARG A N 1
ATOM 733 C CA . ARG A 1 93 ? 23.012 5.130 -1.666 1.00 95.31 93 ARG A CA 1
ATOM 734 C C . ARG A 1 93 ? 21.579 5.490 -2.030 1.00 95.31 93 ARG A C 1
ATOM 736 O O . ARG A 1 93 ? 21.363 6.077 -3.087 1.00 95.31 93 ARG A O 1
ATOM 743 N N . ARG A 1 94 ? 20.608 5.134 -1.182 1.00 97.38 94 ARG A N 1
ATOM 744 C CA . ARG A 1 94 ? 19.192 5.370 -1.469 1.00 97.38 94 ARG A CA 1
ATOM 745 C C . ARG A 1 94 ? 18.861 6.836 -1.286 1.00 97.38 94 ARG A C 1
ATOM 747 O O . ARG A 1 94 ? 19.358 7.500 -0.380 1.00 97.38 94 ARG A O 1
ATOM 754 N N . ASN A 1 95 ? 18.020 7.336 -2.167 1.00 97.62 95 ASN A N 1
ATOM 755 C CA . ASN A 1 95 ? 17.408 8.653 -2.094 1.00 97.62 95 ASN A CA 1
ATOM 756 C C . ASN A 1 95 ? 15.897 8.536 -1.854 1.00 97.62 95 ASN A C 1
ATOM 758 O O . ASN A 1 95 ? 15.169 9.490 -2.090 1.00 97.62 95 ASN A O 1
ATOM 762 N N . HIS A 1 96 ? 15.437 7.374 -1.394 1.00 98.62 96 HIS A N 1
ATOM 763 C CA . HIS A 1 96 ? 14.035 7.078 -1.162 1.00 98.62 96 HIS A CA 1
ATOM 764 C C . HIS A 1 96 ? 13.812 6.369 0.169 1.00 98.62 96 HIS A C 1
ATOM 766 O O . HIS A 1 96 ? 14.676 5.626 0.640 1.00 98.62 96 HIS A O 1
ATOM 772 N N . TYR A 1 97 ? 12.639 6.593 0.745 1.00 98.81 97 TYR A N 1
ATOM 773 C CA . TYR A 1 97 ? 12.153 5.951 1.959 1.00 98.81 97 TYR A CA 1
ATOM 774 C C . TYR A 1 97 ? 10.658 5.639 1.816 1.00 98.81 97 TYR A C 1
ATOM 776 O O . TYR A 1 97 ? 9.994 6.127 0.898 1.00 98.81 97 TYR A O 1
ATOM 784 N N . ALA A 1 98 ? 10.130 4.815 2.717 1.00 98.88 98 ALA A N 1
ATOM 785 C CA . ALA A 1 98 ? 8.700 4.541 2.809 1.00 98.88 98 ALA A CA 1
ATOM 786 C C . ALA A 1 98 ? 8.154 5.051 4.138 1.00 98.88 98 ALA A C 1
ATOM 788 O O . ALA A 1 98 ? 8.906 5.236 5.097 1.00 98.88 98 ALA A O 1
ATOM 789 N N . PHE A 1 99 ? 6.845 5.258 4.200 1.00 98.88 99 PHE A N 1
ATOM 790 C CA . PHE A 1 99 ? 6.150 5.491 5.458 1.00 98.88 99 PHE A CA 1
ATOM 791 C C . PHE A 1 99 ? 4.841 4.713 5.508 1.00 98.88 99 PHE A C 1
ATOM 793 O O . PHE A 1 99 ? 4.217 4.469 4.476 1.00 98.88 99 PHE A O 1
ATOM 800 N N . TYR A 1 100 ? 4.423 4.363 6.720 1.00 98.88 100 TYR A N 1
ATOM 801 C CA . TYR A 1 100 ? 3.080 3.895 7.016 1.00 98.88 100 TYR A CA 1
ATOM 802 C C . TYR A 1 100 ? 2.442 4.834 8.036 1.00 98.88 100 TYR A C 1
ATOM 804 O O . TYR A 1 100 ? 2.930 4.980 9.160 1.00 98.88 100 TYR A O 1
ATOM 812 N N . GLY A 1 101 ? 1.388 5.522 7.610 1.00 98.38 101 GLY A N 1
ATOM 813 C CA . GLY A 1 101 ? 0.714 6.548 8.397 1.00 98.38 101 GLY A CA 1
ATOM 814 C C . GLY A 1 101 ? -0.738 6.206 8.687 1.00 98.38 101 GLY A C 1
ATOM 815 O O . GLY A 1 101 ? -1.346 5.439 7.945 1.00 98.38 101 GLY A O 1
ATOM 816 N N . VAL A 1 102 ? -1.295 6.802 9.740 1.00 98.62 102 VAL A N 1
ATOM 817 C CA . VAL A 1 102 ? -2.739 6.809 10.023 1.00 98.62 102 VAL A CA 1
ATOM 818 C C . VAL A 1 102 ? -3.205 8.220 10.365 1.00 98.62 102 VAL A C 1
ATOM 820 O O . VAL A 1 102 ? -2.483 8.959 11.034 1.00 98.62 102 VAL A O 1
ATOM 823 N N . ASN A 1 103 ? -4.395 8.605 9.897 1.00 97.75 103 ASN A N 1
ATOM 824 C CA . ASN A 1 103 ? -4.997 9.933 10.100 1.00 97.75 103 ASN A CA 1
ATOM 825 C C . ASN A 1 103 ? -5.667 10.090 11.482 1.00 97.75 103 ASN A C 1
ATOM 827 O O . ASN A 1 103 ? -6.751 10.659 11.612 1.00 97.75 103 ASN A O 1
ATOM 831 N N . ALA A 1 104 ? -5.046 9.515 12.506 1.00 96.00 104 ALA A N 1
ATOM 832 C CA . ALA A 1 104 ? -5.512 9.587 13.877 1.00 96.00 104 ALA A CA 1
ATOM 833 C C . ALA A 1 104 ? -4.321 9.533 14.843 1.00 96.00 104 ALA A C 1
ATOM 835 O O . ALA A 1 104 ? -3.289 8.930 14.522 1.00 96.00 104 ALA A O 1
ATOM 836 N N . PRO A 1 105 ? -4.450 10.105 16.052 1.00 93.00 105 PRO A N 1
ATOM 837 C CA . PRO A 1 105 ? -3.490 9.858 17.115 1.00 93.00 105 PRO A CA 1
ATOM 838 C C . PRO A 1 105 ? -3.509 8.377 17.516 1.00 93.00 105 PRO A C 1
ATOM 840 O O . PRO A 1 105 ? -4.565 7.744 17.609 1.00 93.00 105 PRO A O 1
ATOM 843 N N . VAL A 1 106 ? -2.329 7.822 17.786 1.00 97.06 106 VAL A N 1
ATOM 844 C CA . VAL A 1 106 ? -2.178 6.428 18.218 1.00 97.06 106 VAL A CA 1
ATOM 845 C C . VAL A 1 106 ? -2.077 6.326 19.739 1.00 97.06 106 VAL A C 1
ATOM 847 O O . VAL A 1 106 ? -1.476 7.175 20.398 1.00 97.06 106 VAL A O 1
ATOM 850 N N . VAL A 1 107 ? -2.610 5.243 20.304 1.00 97.06 107 VAL A N 1
ATOM 851 C CA . VAL A 1 107 ? -2.378 4.851 21.707 1.00 97.06 107 VAL A CA 1
ATOM 852 C C . VAL A 1 107 ? -1.083 4.049 21.884 1.00 97.06 107 VAL A C 1
ATOM 854 O O . VAL A 1 107 ? -0.704 3.736 23.010 1.00 97.06 107 VAL A O 1
ATOM 857 N N . GLY A 1 108 ? -0.399 3.736 20.782 1.00 97.56 108 GLY A N 1
ATOM 858 C CA . GLY A 1 108 ? 0.957 3.198 20.744 1.00 97.56 108 GLY A CA 1
ATOM 859 C C . GLY A 1 108 ? 1.344 2.737 19.338 1.00 97.56 108 GLY A C 1
ATOM 860 O O . GLY A 1 108 ? 0.502 2.701 18.435 1.00 97.56 108 GLY A O 1
ATOM 861 N N . PHE A 1 109 ? 2.613 2.403 19.144 1.00 98.44 109 PHE A N 1
ATOM 862 C CA . PHE A 1 109 ? 3.129 1.866 17.885 1.00 98.44 109 PHE A CA 1
ATOM 863 C C . PHE A 1 109 ? 4.097 0.713 18.126 1.00 98.44 109 PHE A C 1
ATOM 865 O O . PHE A 1 109 ? 4.552 0.506 19.241 1.00 98.44 109 PHE A O 1
ATOM 872 N N . ASP A 1 110 ? 4.467 0.010 17.064 1.00 98.75 110 ASP A N 1
ATOM 873 C CA . ASP A 1 110 ? 5.612 -0.892 17.066 1.00 98.75 110 ASP A CA 1
ATOM 874 C C . ASP A 1 110 ? 6.318 -0.853 15.714 1.00 98.75 110 ASP A C 1
ATOM 876 O O . ASP A 1 110 ? 5.685 -0.743 14.660 1.00 98.75 110 ASP A O 1
ATOM 880 N N . THR A 1 111 ? 7.647 -0.928 15.747 1.00 98.81 111 THR A N 1
ATOM 881 C CA . THR A 1 111 ? 8.472 -0.999 14.532 1.00 98.81 111 THR A CA 1
ATOM 882 C C . THR A 1 111 ? 9.394 -2.213 14.502 1.00 98.81 111 THR A C 1
ATOM 884 O O . THR A 1 111 ? 10.012 -2.462 13.473 1.00 98.81 111 THR A O 1
ATOM 887 N N . SER A 1 112 ? 9.458 -3.004 15.579 1.00 98.62 112 SER A N 1
ATOM 888 C CA . SER A 1 112 ? 10.172 -4.285 15.627 1.00 98.62 112 SER A CA 1
ATOM 889 C C . SER A 1 112 ? 9.198 -5.453 15.472 1.00 98.62 112 SER A C 1
ATOM 891 O O . SER A 1 112 ? 8.285 -5.603 16.286 1.00 98.62 112 SER A O 1
ATOM 893 N N . ARG A 1 113 ? 9.400 -6.313 14.461 1.00 98.56 113 ARG A N 1
ATOM 894 C CA . ARG A 1 113 ? 8.553 -7.502 14.261 1.00 98.56 113 ARG A CA 1
ATOM 895 C C . ARG A 1 113 ? 8.585 -8.448 15.457 1.00 98.56 113 ARG A C 1
ATOM 897 O O . ARG A 1 113 ? 7.550 -8.988 15.827 1.00 98.56 113 ARG A O 1
ATOM 904 N N . ASP A 1 114 ? 9.762 -8.651 16.042 1.00 97.69 114 ASP A N 1
ATOM 905 C CA . ASP A 1 114 ? 9.951 -9.647 17.099 1.00 97.69 114 ASP A CA 1
ATOM 906 C C . ASP A 1 114 ? 9.309 -9.203 18.421 1.00 97.69 114 ASP A C 1
ATOM 908 O O . ASP A 1 114 ? 8.762 -10.043 19.129 1.00 97.69 114 ASP A O 1
ATOM 912 N N . GLU A 1 115 ? 9.294 -7.897 18.716 1.00 98.12 115 GLU A N 1
ATOM 913 C CA . GLU A 1 115 ? 8.542 -7.340 19.857 1.00 98.12 115 GLU A CA 1
ATOM 914 C C . GLU A 1 115 ? 7.027 -7.399 19.595 1.00 98.12 115 GLU A C 1
ATOM 916 O O . GLU A 1 115 ? 6.251 -7.799 20.458 1.00 98.12 115 GLU A O 1
ATOM 921 N N . PHE A 1 116 ? 6.598 -7.071 18.369 1.00 98.62 116 PHE A N 1
ATOM 922 C CA . PHE A 1 116 ? 5.183 -7.064 17.991 1.00 98.62 116 PHE A CA 1
ATOM 923 C C . PHE A 1 116 ? 4.550 -8.464 18.006 1.00 98.62 116 PHE A C 1
ATOM 925 O O . PHE A 1 116 ? 3.482 -8.683 18.591 1.00 98.62 116 PHE A O 1
ATOM 932 N N . LEU A 1 117 ? 5.195 -9.423 17.337 1.00 98.44 117 LEU A N 1
ATOM 933 C CA . LEU A 1 117 ? 4.715 -10.798 17.259 1.00 98.44 117 LEU A CA 1
ATOM 934 C C . LEU A 1 117 ? 5.024 -11.557 18.548 1.00 98.44 117 LEU A C 1
ATOM 936 O O . LEU A 1 117 ? 4.153 -12.269 19.042 1.00 98.44 117 LEU A O 1
ATOM 940 N N . GLY A 1 118 ? 6.214 -11.376 19.115 1.00 97.31 118 GLY A N 1
ATOM 941 C CA . GLY A 1 118 ? 6.788 -12.254 20.127 1.00 97.31 118 GLY A CA 1
ATOM 942 C C . GLY A 1 118 ? 7.602 -13.384 19.489 1.00 97.31 118 GLY A C 1
ATOM 943 O O . GLY A 1 118 ? 7.274 -13.888 18.415 1.00 97.31 118 GLY A O 1
ATOM 944 N N . GLN A 1 119 ? 8.657 -13.825 20.180 1.00 93.75 119 GLN A N 1
ATOM 945 C CA . GLN A 1 119 ? 9.693 -14.729 19.651 1.00 93.75 119 GLN A CA 1
ATOM 946 C C . GLN A 1 119 ? 9.176 -16.030 19.000 1.00 93.75 119 GLN A C 1
ATOM 948 O O . GLN A 1 119 ? 9.821 -16.563 18.099 1.00 93.75 119 GLN A O 1
ATOM 953 N N . PHE A 1 120 ? 8.050 -16.571 19.472 1.00 95.31 120 PHE A N 1
ATOM 954 C CA . PHE A 1 120 ? 7.528 -17.882 19.054 1.00 95.31 120 PHE A CA 1
ATOM 955 C C . PHE A 1 120 ? 6.099 -17.828 18.499 1.00 95.31 120 PHE A C 1
ATOM 957 O O . PHE A 1 120 ? 5.428 -18.857 18.432 1.00 95.31 120 PHE A O 1
ATOM 964 N N . ASN A 1 121 ? 5.637 -16.642 18.110 1.00 97.69 121 ASN A N 1
ATOM 965 C CA . ASN A 1 121 ? 4.284 -16.408 17.617 1.00 97.69 121 ASN A CA 1
ATOM 966 C C . ASN A 1 121 ? 4.283 -16.061 16.120 1.00 97.69 121 ASN A C 1
ATOM 968 O O . ASN A 1 121 ? 5.315 -15.717 15.544 1.00 97.69 121 ASN A O 1
ATOM 972 N N . GLY A 1 122 ? 3.104 -16.130 15.498 1.00 97.31 122 GLY A N 1
ATOM 973 C CA . GLY A 1 122 ? 2.873 -15.718 14.113 1.00 97.31 122 GLY A CA 1
ATOM 974 C C . GLY A 1 122 ? 1.897 -14.547 13.987 1.00 97.31 122 GLY A C 1
ATOM 975 O O . GLY A 1 122 ? 1.359 -14.046 14.975 1.00 97.31 122 GLY A O 1
ATOM 976 N N . TRP A 1 123 ? 1.634 -14.137 12.742 1.00 96.94 123 TRP A N 1
ATOM 977 C CA . TRP A 1 123 ? 0.649 -13.100 12.394 1.00 96.94 123 TRP A CA 1
ATOM 978 C C . TRP A 1 123 ? -0.791 -13.451 12.808 1.00 96.94 123 TRP A C 1
ATOM 980 O O . TRP A 1 123 ? -1.640 -12.570 12.912 1.00 96.94 123 TRP A O 1
ATOM 990 N N . ASP A 1 124 ? -1.067 -14.726 13.075 1.00 97.00 124 ASP A N 1
ATOM 991 C CA . ASP A 1 124 ? -2.323 -15.228 13.626 1.00 97.00 124 ASP A CA 1
ATOM 992 C C . ASP A 1 124 ? -2.447 -15.039 15.151 1.00 97.00 124 ASP A C 1
ATOM 994 O O . ASP A 1 124 ? -3.566 -15.000 15.669 1.00 97.00 124 ASP A O 1
ATOM 998 N N . THR A 1 125 ? -1.330 -14.861 15.869 1.00 97.31 125 THR A N 1
ATOM 999 C CA . THR A 1 125 ? -1.302 -14.647 17.327 1.00 97.31 125 THR A CA 1
ATOM 1000 C C . THR A 1 125 ? -0.279 -13.588 17.789 1.00 97.31 125 THR A C 1
ATOM 1002 O O . THR A 1 125 ? 0.572 -13.908 18.625 1.00 97.31 125 THR A O 1
ATOM 1005 N N . PRO A 1 126 ? -0.322 -12.325 17.313 1.00 98.06 126 PRO A N 1
ATOM 1006 C CA . PRO A 1 126 ? 0.648 -11.316 17.742 1.00 98.06 126 PRO A CA 1
ATOM 1007 C C . PRO A 1 126 ? 0.564 -11.027 19.249 1.00 98.06 126 PRO A C 1
ATOM 1009 O O . PRO A 1 126 ? -0.526 -10.779 19.781 1.00 98.06 126 PRO A O 1
ATOM 1012 N N . GLN A 1 127 ? 1.709 -11.009 19.933 1.00 98.31 127 GLN A N 1
ATOM 1013 C CA . GLN A 1 127 ? 1.801 -10.807 21.381 1.00 98.31 127 GLN A CA 1
ATOM 1014 C C . GLN A 1 127 ? 1.170 -9.482 21.824 1.00 98.31 127 GLN A C 1
ATOM 1016 O O . GLN A 1 127 ? 0.356 -9.477 22.748 1.00 98.31 127 GLN A O 1
ATOM 1021 N N . VAL A 1 128 ? 1.444 -8.377 21.126 1.00 97.88 128 VAL A N 1
ATOM 1022 C CA . VAL A 1 128 ? 0.897 -7.058 21.503 1.00 97.88 128 VAL A CA 1
ATOM 1023 C C . VAL A 1 128 ? -0.629 -6.980 21.389 1.00 97.88 128 VAL A C 1
ATOM 1025 O O . VAL A 1 128 ? -1.283 -6.229 22.117 1.00 97.88 128 VAL A O 1
ATOM 1028 N N . ILE A 1 129 ? -1.229 -7.779 20.495 1.00 97.50 129 ILE A N 1
ATOM 1029 C CA . ILE A 1 129 ? -2.686 -7.873 20.353 1.00 97.50 129 ILE A CA 1
ATOM 1030 C C . ILE A 1 129 ? -3.272 -8.664 21.522 1.00 97.50 129 ILE A C 1
ATOM 1032 O O . ILE A 1 129 ? -4.270 -8.233 22.099 1.00 97.50 129 ILE A O 1
ATOM 1036 N N . ALA A 1 130 ? -2.640 -9.780 21.897 1.00 97.12 130 ALA A N 1
ATOM 1037 C CA . ALA A 1 130 ? -3.059 -10.600 23.031 1.00 97.12 130 ALA A CA 1
ATOM 1038 C C . ALA A 1 130 ? -2.944 -9.853 24.372 1.00 97.12 130 ALA A C 1
ATOM 1040 O O . ALA A 1 130 ? -3.817 -9.985 25.229 1.00 97.12 130 ALA A O 1
ATOM 1041 N N . GLU A 1 131 ? -1.901 -9.039 24.540 1.00 97.38 131 GLU A N 1
ATOM 1042 C CA . GLU A 1 131 ? -1.692 -8.195 25.723 1.00 97.38 131 GLU A CA 1
ATOM 1043 C C . GLU A 1 131 ? -2.580 -6.942 25.738 1.00 97.38 131 GLU A C 1
ATOM 1045 O O . GLU A 1 131 ? -2.772 -6.324 26.786 1.00 97.38 131 GLU A O 1
ATOM 1050 N N . GLY A 1 132 ? -3.127 -6.553 24.582 1.00 96.69 132 GLY A N 1
ATOM 1051 C CA . GLY A 1 132 ? -3.940 -5.349 24.433 1.00 96.69 132 GLY A CA 1
ATOM 1052 C C . GLY A 1 132 ? -3.142 -4.044 24.535 1.00 96.69 132 GLY A C 1
ATOM 1053 O O . GLY A 1 132 ? -3.728 -2.993 24.805 1.00 96.69 132 GLY A O 1
ATOM 1054 N N . LYS A 1 133 ? -1.819 -4.090 24.338 1.00 96.94 133 LYS A N 1
ATOM 1055 C CA . LYS A 1 133 ? -0.916 -2.950 24.520 1.00 96.94 133 LYS A CA 1
ATOM 1056 C C . LYS A 1 133 ? 0.259 -3.028 23.540 1.00 96.94 133 LYS A C 1
ATOM 1058 O O . LYS A 1 133 ? 0.970 -4.023 23.520 1.00 96.94 133 LYS A O 1
ATOM 1063 N N . ALA A 1 134 ? 0.471 -1.958 22.775 1.00 97.50 134 ALA A N 1
ATOM 1064 C CA . ALA A 1 134 ? 1.677 -1.789 21.962 1.00 97.50 134 ALA A CA 1
ATOM 1065 C C . ALA A 1 134 ? 2.913 -1.583 22.853 1.00 97.50 134 ALA A C 1
ATOM 1067 O O . ALA A 1 134 ? 2.801 -1.058 23.969 1.00 97.50 134 ALA A O 1
ATOM 1068 N N . HIS A 1 135 ? 4.086 -1.990 22.376 1.00 98.19 135 HIS A N 1
ATOM 1069 C CA . HIS A 1 135 ? 5.325 -1.896 23.158 1.00 98.19 135 HIS A CA 1
ATOM 1070 C C . HIS A 1 135 ? 6.116 -0.614 22.888 1.00 98.19 135 HIS A C 1
ATOM 1072 O O . HIS A 1 135 ? 7.079 -0.348 23.605 1.00 98.19 135 HIS A O 1
ATOM 1078 N N . ASP A 1 136 ? 5.690 0.210 21.923 1.00 98.31 136 ASP A N 1
ATOM 1079 C CA . ASP A 1 136 ? 6.420 1.402 21.468 1.00 98.31 136 ASP A CA 1
ATOM 1080 C C . ASP A 1 136 ? 7.852 1.043 21.024 1.00 98.31 136 ASP A C 1
ATOM 1082 O O . ASP A 1 136 ? 8.810 1.792 21.236 1.00 98.31 136 ASP A O 1
ATOM 1086 N N . SER A 1 137 ? 8.002 -0.134 20.399 1.00 98.50 137 SER A N 1
ATOM 1087 C CA . SER A 1 137 ? 9.298 -0.664 19.977 1.00 98.50 137 SER A CA 1
ATOM 1088 C C . SER A 1 137 ? 9.920 0.145 18.835 1.00 98.50 137 SER A C 1
ATOM 1090 O O . SER A 1 137 ? 9.253 0.532 17.868 1.00 98.50 137 SER A O 1
ATOM 1092 N N . VAL A 1 138 ? 11.238 0.349 18.917 1.00 98.62 138 VAL A N 1
ATOM 1093 C CA . VAL A 1 138 ? 12.050 1.022 17.894 1.00 98.62 138 VAL A CA 1
ATOM 1094 C C . VAL A 1 138 ? 13.040 0.021 17.304 1.00 98.62 138 VAL A C 1
ATOM 1096 O O . VAL A 1 138 ? 13.958 -0.421 17.994 1.00 98.62 138 VAL A O 1
ATOM 1099 N N . ALA A 1 139 ? 12.849 -0.356 16.039 1.00 98.44 139 ALA A N 1
ATOM 1100 C CA . ALA A 1 139 ? 13.724 -1.305 15.362 1.00 98.44 139 ALA A CA 1
ATOM 1101 C C . ALA A 1 139 ? 15.140 -0.754 15.161 1.00 98.44 139 ALA A C 1
ATOM 1103 O O . ALA A 1 139 ? 15.345 0.416 14.834 1.00 98.44 139 ALA A O 1
ATOM 1104 N N . HIS A 1 140 ? 16.116 -1.648 15.309 1.00 97.31 140 HIS A N 1
ATOM 1105 C CA . HIS A 1 140 ? 17.521 -1.392 15.026 1.00 97.31 140 HIS A CA 1
ATOM 1106 C C . HIS A 1 140 ? 18.145 -2.670 14.448 1.00 97.31 140 HIS A C 1
ATOM 1108 O O . HIS A 1 140 ? 18.525 -3.583 15.183 1.00 97.31 140 HIS A O 1
ATOM 1114 N N . GLY A 1 141 ? 18.219 -2.759 13.120 1.00 97.75 141 GLY A N 1
ATOM 1115 C CA . GLY A 1 141 ? 18.467 -4.020 12.421 1.00 97.75 141 GLY A CA 1
ATOM 1116 C C . GLY A 1 141 ? 17.222 -4.914 12.364 1.00 97.75 141 GLY A C 1
ATOM 1117 O O . GLY A 1 141 ? 16.093 -4.425 12.407 1.00 97.75 141 GLY A O 1
ATOM 1118 N N . TRP A 1 142 ? 17.453 -6.224 12.276 1.00 98.38 142 TRP A N 1
ATOM 1119 C CA . TRP A 1 142 ? 16.441 -7.281 12.242 1.00 98.38 142 TRP A CA 1
ATOM 1120 C C . TRP A 1 142 ? 15.343 -7.026 11.204 1.00 98.38 142 TRP A C 1
ATOM 1122 O O . TRP A 1 142 ? 15.657 -6.785 10.040 1.00 98.38 142 TRP A O 1
ATOM 1132 N N . PHE A 1 143 ? 14.077 -7.117 11.615 1.00 98.38 143 PHE A N 1
ATOM 1133 C CA . PHE A 1 143 ? 12.904 -7.069 10.751 1.00 98.38 143 PHE A CA 1
ATOM 1134 C C . PHE A 1 143 ? 12.050 -5.848 11.113 1.00 98.38 143 PHE A C 1
ATOM 1136 O O . PHE A 1 143 ? 11.216 -5.920 12.024 1.00 98.38 143 PHE A O 1
ATOM 1143 N N . PRO A 1 144 ? 12.275 -4.703 10.450 1.00 98.81 144 PRO A N 1
ATOM 1144 C CA . PRO A 1 144 ? 11.427 -3.540 10.616 1.00 98.81 144 PRO A CA 1
ATOM 1145 C C . PRO A 1 144 ? 9.981 -3.836 10.194 1.00 98.81 144 PRO A C 1
ATOM 1147 O O . PRO A 1 144 ? 9.723 -4.403 9.133 1.00 98.81 144 PRO A O 1
ATOM 1150 N N . ILE A 1 145 ? 9.033 -3.350 10.983 1.00 98.81 145 ILE A N 1
ATOM 1151 C CA . ILE A 1 145 ? 7.613 -3.247 10.635 1.00 98.81 145 ILE A CA 1
ATOM 1152 C C . ILE A 1 145 ? 7.148 -1.805 10.831 1.00 98.81 145 ILE A C 1
ATOM 1154 O O . ILE A 1 145 ? 7.892 -0.941 11.303 1.00 98.81 145 ILE A O 1
ATOM 1158 N N . ALA A 1 146 ? 5.899 -1.534 10.492 1.00 98.81 146 ALA A N 1
ATOM 1159 C CA . ALA A 1 146 ? 5.189 -0.383 11.014 1.00 98.81 146 ALA A CA 1
ATOM 1160 C C . ALA A 1 146 ? 3.813 -0.827 11.485 1.00 98.81 146 ALA A C 1
ATOM 1162 O O . ALA A 1 146 ? 3.008 -1.283 10.679 1.00 98.81 146 ALA A O 1
ATOM 1163 N N . ALA A 1 147 ? 3.550 -0.697 12.781 1.00 98.62 147 ALA A N 1
ATOM 1164 C CA . ALA A 1 147 ? 2.266 -0.996 13.390 1.00 98.62 147 ALA A CA 1
ATOM 1165 C C . ALA A 1 147 ? 1.765 0.219 14.175 1.00 98.62 147 ALA A C 1
ATOM 1167 O O . ALA A 1 147 ? 2.397 0.636 15.137 1.00 98.62 147 ALA A O 1
ATOM 1168 N N . ASN A 1 148 ? 0.622 0.775 13.778 1.00 98.25 148 ASN A N 1
ATOM 1169 C CA . ASN A 1 148 ? -0.046 1.873 14.480 1.00 98.25 148 ASN A CA 1
ATOM 1170 C C . ASN A 1 148 ? -1.287 1.335 15.197 1.00 98.25 148 ASN A C 1
ATOM 1172 O O . ASN A 1 148 ? -2.139 0.719 14.551 1.00 98.25 148 ASN A O 1
ATOM 1176 N N . ARG A 1 149 ? -1.420 1.590 16.507 1.00 98.25 149 ARG A N 1
ATOM 1177 C CA . ARG A 1 149 ? -2.597 1.208 17.302 1.00 98.25 149 ARG A CA 1
ATOM 1178 C C . ARG A 1 149 ? -3.454 2.427 17.624 1.00 98.25 149 ARG A C 1
ATOM 1180 O O . ARG A 1 149 ? -3.010 3.323 18.331 1.00 98.25 149 ARG A O 1
ATOM 1187 N N . VAL A 1 150 ? -4.699 2.437 17.166 1.00 98.25 150 VAL A N 1
ATOM 1188 C CA . VAL A 1 150 ? -5.674 3.512 17.396 1.00 98.25 150 VAL A CA 1
ATOM 1189 C C . VAL A 1 150 ? -6.808 2.983 18.265 1.00 98.25 150 VAL A C 1
ATOM 1191 O O . VAL A 1 150 ? -7.285 1.875 18.033 1.00 98.25 150 VAL A O 1
ATOM 1194 N N . ARG A 1 151 ? -7.247 3.763 19.256 1.00 98.06 151 ARG A N 1
ATOM 1195 C CA . ARG A 1 151 ? -8.417 3.443 20.082 1.00 98.06 151 ARG A CA 1
ATOM 1196 C C . ARG A 1 151 ? -9.637 4.195 19.575 1.00 98.06 151 ARG A C 1
ATOM 1198 O O . ARG A 1 151 ? -9.598 5.415 19.460 1.00 98.06 151 ARG A O 1
ATOM 1205 N N . LEU A 1 152 ? -10.709 3.459 19.321 1.00 98.25 152 LEU A N 1
ATOM 1206 C CA . LEU A 1 152 ? -12.021 3.972 18.960 1.00 98.25 152 LEU A CA 1
ATOM 1207 C C . LEU A 1 152 ? -12.986 3.720 20.118 1.00 98.25 152 LEU A C 1
ATOM 1209 O O . LEU A 1 152 ? -13.037 2.615 20.659 1.00 98.25 152 LEU A O 1
ATOM 1213 N N . GLU A 1 153 ? -13.764 4.732 20.476 1.00 98.31 153 GL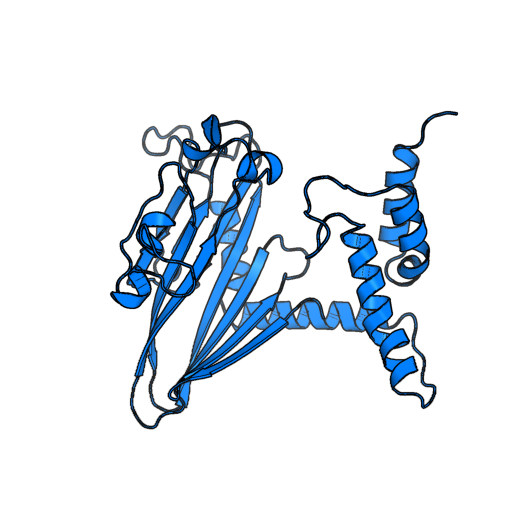U A N 1
ATOM 1214 C CA . GLU A 1 153 ? -14.878 4.617 21.415 1.00 98.31 153 GLU A CA 1
ATOM 1215 C C . GLU A 1 153 ? -16.158 4.870 20.619 1.00 98.31 153 GLU A C 1
ATOM 1217 O O . GLU A 1 153 ? -16.363 5.983 20.148 1.00 98.31 153 GLU A O 1
ATOM 1222 N N . LEU A 1 154 ? -16.971 3.832 20.410 1.00 98.62 154 LEU A N 1
ATOM 1223 C CA . LEU A 1 154 ? -18.131 3.866 19.516 1.00 98.62 154 LEU A CA 1
ATOM 1224 C C . LEU A 1 154 ? -19.431 3.654 20.289 1.00 98.62 154 LEU A C 1
ATOM 1226 O O . LEU A 1 154 ? -19.611 2.634 20.960 1.00 98.62 154 LEU A O 1
ATOM 1230 N N . GLN A 1 155 ? -20.371 4.579 20.142 1.00 98.69 155 GLN A N 1
ATOM 1231 C CA . GLN A 1 155 ? -21.748 4.424 20.600 1.00 98.69 155 GLN A CA 1
ATOM 1232 C C . GLN A 1 155 ? -22.512 3.384 19.756 1.00 98.69 155 GLN A C 1
ATOM 1234 O O . GLN A 1 155 ? -22.073 3.028 18.659 1.00 98.69 155 GLN A O 1
ATOM 1239 N N . PRO A 1 156 ? -23.667 2.887 20.235 1.00 98.69 156 PRO A N 1
ATOM 1240 C CA . PRO A 1 156 ? -24.551 2.035 19.439 1.00 98.69 156 PRO A CA 1
ATOM 1241 C C . PRO A 1 156 ? -24.890 2.654 18.076 1.00 98.69 156 PRO A C 1
ATOM 1243 O O . PRO A 1 156 ? -25.401 3.773 18.005 1.00 98.69 156 PRO A O 1
ATOM 1246 N N . GLY A 1 157 ? -24.612 1.926 16.994 1.00 98.38 157 GLY A N 1
ATOM 1247 C CA . GLY A 1 157 ? -24.830 2.366 15.613 1.00 98.38 157 GLY A CA 1
ATOM 1248 C C . GLY A 1 157 ? -23.791 3.350 15.066 1.00 98.38 157 GLY A C 1
ATOM 1249 O O . GLY A 1 157 ? -23.922 3.773 13.919 1.00 98.38 157 GLY A O 1
ATOM 1250 N N . GLU A 1 158 ? -22.780 3.735 15.850 1.00 98.69 158 GLU A N 1
ATOM 1251 C CA . GLU A 1 158 ? -21.739 4.664 15.410 1.00 98.69 158 GLU A CA 1
ATOM 1252 C C . GLU A 1 158 ? -20.719 3.978 14.494 1.00 98.69 158 GLU A C 1
ATOM 1254 O O . GLU A 1 158 ? -20.283 2.848 14.745 1.00 98.69 158 GLU A O 1
ATOM 1259 N N . THR A 1 159 ? -20.308 4.704 13.452 1.00 98.69 159 THR A N 1
ATOM 1260 C CA . THR A 1 159 ? -19.209 4.335 12.559 1.00 98.69 159 THR A CA 1
ATOM 1261 C C . THR A 1 159 ? -18.082 5.349 12.696 1.00 98.69 159 THR A C 1
ATOM 1263 O O . THR A 1 159 ? -18.312 6.548 12.545 1.00 98.69 159 THR A O 1
ATOM 1266 N N . ALA A 1 160 ? -16.857 4.866 12.897 1.00 98.44 160 ALA A N 1
ATOM 1267 C CA . ALA A 1 160 ? -15.646 5.668 12.747 1.00 98.44 160 ALA A CA 1
ATOM 1268 C C . ALA A 1 160 ? -14.811 5.166 11.566 1.00 98.44 160 ALA A C 1
ATOM 1270 O O . ALA A 1 160 ? -14.769 3.966 11.284 1.00 98.44 160 ALA A O 1
ATOM 1271 N N . SER A 1 161 ? -14.117 6.088 10.904 1.00 98.38 161 SER A N 1
ATOM 1272 C CA . SER A 1 161 ? -13.278 5.801 9.741 1.00 98.38 161 SER A CA 1
ATOM 1273 C C . SER A 1 161 ? -11.824 6.155 10.029 1.00 98.38 161 SER A C 1
ATOM 1275 O O . SER A 1 161 ? -11.527 7.248 10.508 1.00 98.38 161 SER A O 1
ATOM 1277 N N . LEU A 1 162 ? -10.916 5.248 9.682 1.00 98.62 162 LEU A N 1
ATOM 1278 C CA . LEU A 1 162 ? -9.472 5.451 9.722 1.00 98.62 162 LEU A CA 1
ATOM 1279 C C . LEU A 1 162 ? -8.910 5.329 8.309 1.00 98.62 162 LEU A C 1
ATOM 1281 O O . LEU A 1 162 ? -9.292 4.437 7.554 1.00 98.62 162 LEU A O 1
ATOM 1285 N N . VAL A 1 163 ? -7.979 6.204 7.954 1.00 98.62 163 VAL A N 1
ATOM 1286 C CA . VAL A 1 163 ? -7.235 6.151 6.698 1.00 98.62 163 VAL A CA 1
ATOM 1287 C C . VAL A 1 163 ? -5.791 5.817 7.017 1.00 98.62 163 VAL A C 1
ATOM 1289 O O . VAL A 1 163 ? -5.061 6.631 7.584 1.00 98.62 163 VAL A O 1
ATOM 1292 N N . PHE A 1 164 ? -5.390 4.612 6.629 1.00 98.75 164 PHE A N 1
ATOM 1293 C CA . PHE A 1 164 ? -4.001 4.196 6.616 1.00 98.75 164 PHE A CA 1
ATOM 1294 C C . PHE A 1 164 ? -3.395 4.454 5.236 1.00 98.75 164 PHE A C 1
ATOM 1296 O O . PHE A 1 164 ? -4.057 4.270 4.211 1.00 98.75 164 PHE A O 1
ATOM 1303 N N . MET A 1 165 ? -2.131 4.863 5.204 1.00 98.75 165 MET A N 1
ATOM 1304 C CA . MET A 1 165 ? -1.411 5.138 3.963 1.00 98.75 165 MET A CA 1
ATOM 1305 C C . MET A 1 165 ? -0.026 4.516 3.993 1.00 98.75 165 MET A C 1
ATOM 1307 O O . MET A 1 165 ? 0.768 4.833 4.876 1.00 98.75 165 MET A O 1
ATOM 1311 N N . LEU A 1 166 ? 0.271 3.695 2.987 1.00 98.88 166 LEU A N 1
ATOM 1312 C CA . LEU A 1 166 ? 1.612 3.217 2.680 1.00 98.88 166 LEU A CA 1
ATOM 1313 C C . LEU A 1 166 ? 2.172 4.048 1.523 1.00 98.88 166 LEU A C 1
ATOM 1315 O O . LEU A 1 166 ? 1.712 3.911 0.394 1.00 98.88 166 LEU A O 1
ATOM 1319 N N . GLY A 1 167 ? 3.142 4.917 1.798 1.00 98.75 167 GLY A N 1
ATOM 1320 C CA . GLY A 1 167 ? 3.719 5.822 0.803 1.00 98.75 167 GLY A CA 1
ATOM 1321 C C . GLY A 1 167 ? 5.167 5.496 0.453 1.00 98.75 167 GLY A C 1
ATOM 1322 O O . GLY A 1 167 ? 5.950 5.116 1.322 1.00 98.75 167 GLY A O 1
ATOM 1323 N N . TYR A 1 168 ? 5.534 5.710 -0.812 1.00 98.88 168 TYR A N 1
ATOM 1324 C CA . TYR A 1 168 ? 6.917 5.752 -1.290 1.00 98.88 168 TYR A CA 1
ATOM 1325 C C . TYR A 1 168 ? 7.307 7.197 -1.599 1.00 98.88 168 TYR A C 1
ATOM 1327 O O . TYR A 1 168 ? 6.618 7.891 -2.349 1.00 98.88 168 TYR A O 1
ATOM 1335 N N . ILE A 1 169 ? 8.438 7.636 -1.051 1.00 98.75 169 ILE A N 1
ATOM 1336 C CA . ILE A 1 169 ? 8.976 8.975 -1.264 1.00 98.75 169 ILE A CA 1
ATOM 1337 C C . ILE A 1 169 ? 10.380 8.870 -1.825 1.00 98.75 169 ILE A C 1
ATOM 1339 O O . ILE A 1 169 ? 11.234 8.204 -1.249 1.00 98.75 169 ILE A O 1
ATOM 1343 N N . GLU A 1 170 ? 10.630 9.602 -2.903 1.00 98.25 170 GLU A N 1
ATOM 1344 C CA . GLU A 1 170 ? 11.962 9.851 -3.432 1.00 98.25 170 GLU A CA 1
ATOM 1345 C C . GLU A 1 170 ? 12.290 11.338 -3.299 1.00 98.25 170 GLU A C 1
ATOM 1347 O O . GLU A 1 170 ? 11.445 12.200 -3.537 1.00 98.25 170 GLU A O 1
ATOM 1352 N N . VAL A 1 171 ? 13.521 11.642 -2.901 1.00 97.25 171 VAL A N 1
ATOM 1353 C CA . VAL A 1 171 ? 14.013 13.007 -2.715 1.00 97.25 171 VAL A CA 1
ATOM 1354 C C . VAL A 1 171 ? 15.270 13.244 -3.538 1.00 97.25 171 VAL A C 1
ATOM 1356 O O . VAL A 1 171 ? 16.072 12.339 -3.786 1.00 97.25 171 VAL A O 1
ATOM 1359 N N . ALA A 1 172 ? 15.468 14.490 -3.965 1.00 95.69 172 ALA A N 1
ATOM 1360 C CA . ALA A 1 172 ? 16.711 14.894 -4.605 1.00 95.69 172 ALA A CA 1
ATOM 1361 C C . ALA A 1 172 ? 17.896 14.731 -3.632 1.00 95.69 172 ALA A C 1
ATOM 1363 O O . ALA A 1 172 ? 17.742 14.827 -2.412 1.00 95.69 172 ALA A O 1
ATOM 1364 N N . LYS A 1 173 ? 19.098 14.469 -4.164 1.00 90.69 173 LYS A N 1
ATOM 1365 C CA . LYS A 1 173 ? 20.293 14.163 -3.349 1.00 90.69 173 LYS A CA 1
ATOM 1366 C C . LYS A 1 173 ? 20.643 15.273 -2.352 1.00 90.69 173 LYS A C 1
ATOM 1368 O O . LYS A 1 173 ? 21.088 14.976 -1.248 1.00 90.69 173 LYS A O 1
ATOM 1373 N N . ASP A 1 174 ? 20.442 16.524 -2.745 1.00 92.00 174 ASP A N 1
ATOM 1374 C CA . ASP A 1 174 ? 20.664 17.736 -1.953 1.00 92.00 174 ASP A CA 1
ATOM 1375 C C . ASP A 1 174 ? 19.541 18.023 -0.941 1.00 92.00 174 ASP A C 1
ATOM 1377 O O . ASP A 1 174 ? 19.725 18.830 -0.036 1.00 92.00 174 ASP A O 1
ATOM 1381 N N . GLN A 1 175 ? 18.409 17.322 -1.042 1.00 93.62 175 GLN A N 1
ATOM 1382 C CA . GLN A 1 175 ? 17.240 17.461 -0.168 1.00 93.62 175 GLN A CA 1
ATOM 1383 C C . GLN A 1 175 ? 16.975 16.209 0.680 1.00 93.62 175 GLN A C 1
ATOM 1385 O O . GLN A 1 175 ? 15.864 16.024 1.177 1.00 93.62 175 GLN A O 1
ATOM 1390 N N . LYS A 1 176 ? 17.974 15.329 0.842 1.00 94.56 176 LYS A N 1
ATOM 1391 C CA . LYS A 1 176 ? 17.826 14.075 1.600 1.00 94.56 176 LYS A CA 1
ATOM 1392 C C . LYS A 1 176 ? 17.528 14.286 3.085 1.00 94.56 176 LYS A C 1
ATOM 1394 O O . LYS A 1 176 ? 16.776 13.511 3.673 1.00 94.56 176 LYS A O 1
ATOM 1399 N N . TRP A 1 177 ? 18.126 15.308 3.683 1.00 95.44 177 TRP A N 1
ATOM 1400 C CA . TRP A 1 177 ? 18.130 15.533 5.128 1.00 95.44 177 TRP A CA 1
ATOM 1401 C C . TRP A 1 177 ? 17.270 16.741 5.492 1.00 95.44 177 TRP A C 1
ATOM 1403 O O . TRP A 1 177 ? 17.187 17.681 4.704 1.00 95.44 177 TRP A O 1
ATOM 1413 N N . GLU A 1 178 ? 16.634 16.718 6.665 1.00 93.19 178 GLU A N 1
ATOM 1414 C CA . GLU A 1 178 ? 15.799 17.832 7.137 1.00 93.19 178 GLU A CA 1
ATOM 1415 C C . GLU A 1 178 ? 16.613 19.126 7.277 1.00 93.19 178 GLU A C 1
ATOM 1417 O O . GLU A 1 178 ? 16.244 20.157 6.713 1.00 93.19 178 GLU A O 1
ATOM 1422 N N . ASP A 1 179 ? 17.734 19.051 7.997 1.00 88.50 179 ASP A N 1
ATOM 1423 C CA . ASP A 1 179 ? 18.728 20.116 8.079 1.00 88.50 179 ASP A CA 1
ATOM 1424 C C . ASP A 1 179 ? 20.127 19.498 8.259 1.00 88.50 179 ASP A C 1
ATOM 1426 O O . ASP A 1 179 ? 20.440 18.980 9.331 1.00 88.50 179 ASP A O 1
ATOM 1430 N N . PRO A 1 180 ? 20.982 19.506 7.221 1.00 77.75 180 PRO A N 1
ATOM 1431 C CA . PRO A 1 180 ? 22.331 18.960 7.323 1.00 77.75 180 PRO A CA 1
ATOM 1432 C C . PRO A 1 180 ? 23.305 19.876 8.083 1.00 77.75 180 PRO A C 1
ATOM 1434 O O . PRO A 1 180 ? 24.405 19.432 8.409 1.00 77.75 180 PRO A O 1
ATOM 1437 N N . ASN A 1 181 ? 22.941 21.140 8.333 1.00 84.69 181 ASN A N 1
ATOM 1438 C CA . ASN A 1 181 ? 23.802 22.121 8.997 1.00 84.69 181 ASN A CA 1
ATOM 1439 C C . ASN A 1 181 ? 23.533 22.218 10.503 1.00 84.69 181 ASN A C 1
ATOM 1441 O O . ASN A 1 181 ? 24.378 22.743 11.227 1.00 84.69 181 ASN A O 1
ATOM 1445 N N . ASP A 1 182 ? 22.387 21.719 10.972 1.00 87.81 182 ASP A N 1
ATOM 1446 C CA . ASP A 1 182 ? 22.070 21.584 12.391 1.00 87.81 182 ASP A CA 1
ATOM 1447 C C . ASP A 1 182 ? 22.610 20.242 12.930 1.00 87.81 182 ASP A C 1
ATOM 1449 O O . ASP A 1 182 ? 22.094 19.178 12.568 1.00 87.81 182 ASP A O 1
ATOM 1453 N N . PRO A 1 183 ? 23.618 20.247 13.827 1.00 84.81 183 PRO A N 1
ATOM 1454 C CA . PRO A 1 183 ? 24.154 19.027 14.429 1.00 84.81 183 PRO A CA 1
ATOM 1455 C C . PRO A 1 183 ? 23.097 18.163 15.131 1.00 84.81 183 PRO A C 1
ATOM 1457 O O . PRO A 1 183 ? 23.279 16.950 15.222 1.00 84.81 183 PRO A O 1
ATOM 1460 N N . ALA A 1 184 ? 21.998 18.758 15.612 1.00 84.75 184 ALA A N 1
ATOM 1461 C CA . ALA A 1 184 ? 20.905 18.037 16.261 1.00 84.75 184 ALA A CA 1
ATOM 1462 C C . ALA A 1 184 ? 20.003 17.278 15.272 1.00 84.75 184 ALA A C 1
ATOM 1464 O O . ALA A 1 184 ? 19.225 16.424 15.691 1.00 84.75 184 ALA A O 1
ATOM 1465 N N . LYS A 1 185 ? 20.107 17.572 13.969 1.00 85.12 185 LYS A N 1
ATOM 1466 C CA . LYS A 1 185 ? 19.262 17.005 12.905 1.00 85.12 185 LYS A CA 1
ATOM 1467 C C . LYS A 1 185 ? 20.030 16.138 11.912 1.00 85.12 185 LYS A C 1
ATOM 1469 O O . LYS A 1 185 ? 19.467 15.650 10.929 1.00 85.12 185 LYS A O 1
ATOM 1474 N N . VAL A 1 186 ? 21.313 15.895 12.180 1.00 83.38 186 VAL A N 1
ATOM 1475 C CA . VAL A 1 186 ? 22.153 15.027 11.353 1.00 83.38 186 VAL A CA 1
ATOM 1476 C C . VAL A 1 186 ? 21.546 13.628 11.292 1.00 83.38 186 VAL A C 1
ATOM 1478 O O . VAL A 1 186 ? 21.377 12.954 12.304 1.00 83.38 186 VAL A O 1
ATOM 1481 N N . GLY A 1 187 ? 21.250 13.178 10.074 1.00 87.88 187 GLY A N 1
ATOM 1482 C CA . GLY A 1 187 ? 20.680 11.858 9.825 1.00 87.88 187 GLY A CA 1
ATOM 1483 C C . GLY A 1 187 ? 19.153 11.794 9.880 1.00 87.88 187 GLY A C 1
ATOM 1484 O O . GLY A 1 187 ? 18.628 10.724 9.580 1.00 87.88 187 GLY A O 1
ATOM 1485 N N . ILE A 1 188 ? 18.449 12.890 10.187 1.00 95.75 188 ILE A N 1
ATOM 1486 C CA . ILE A 1 188 ? 16.981 12.962 10.125 1.00 95.75 188 ILE A CA 1
ATOM 1487 C C . ILE A 1 188 ? 16.544 13.171 8.672 1.00 95.75 188 ILE A C 1
ATOM 1489 O O . ILE A 1 188 ? 16.986 14.118 8.011 1.00 95.75 188 ILE A O 1
ATOM 1493 N N . ILE A 1 189 ? 15.691 12.283 8.156 1.00 97.44 189 ILE A N 1
ATOM 1494 C CA . ILE A 1 189 ? 15.213 12.370 6.767 1.00 97.44 189 ILE A CA 1
ATOM 1495 C C . ILE A 1 189 ? 14.350 13.619 6.543 1.00 97.44 189 ILE A C 1
ATOM 1497 O O . ILE A 1 189 ? 13.612 14.049 7.429 1.00 97.44 189 ILE A O 1
ATOM 1501 N N . ASN A 1 190 ? 14.394 14.180 5.333 1.00 96.94 190 ASN A N 1
ATOM 1502 C CA . ASN A 1 190 ? 13.456 15.222 4.920 1.00 96.94 190 ASN A CA 1
ATOM 1503 C C . ASN A 1 190 ? 12.046 14.633 4.733 1.00 96.94 190 ASN A C 1
ATOM 1505 O O . ASN A 1 190 ? 11.778 13.962 3.733 1.00 96.94 190 ASN A O 1
ATOM 1509 N N . LYS A 1 191 ? 11.146 14.922 5.678 1.00 97.56 191 LYS A N 1
ATOM 1510 C CA . LYS A 1 191 ? 9.764 14.410 5.715 1.00 97.56 191 LYS A CA 1
ATOM 1511 C C . LYS A 1 191 ? 8.746 15.271 4.967 1.00 97.56 191 LYS A C 1
ATOM 1513 O O . LYS A 1 191 ? 7.611 14.843 4.795 1.00 97.56 191 LYS A O 1
ATOM 1518 N N . LYS A 1 192 ? 9.131 16.453 4.465 1.00 97.12 192 LYS A N 1
ATOM 1519 C CA . LYS A 1 192 ? 8.186 17.377 3.804 1.00 97.12 192 LYS A CA 1
ATOM 1520 C C . LYS A 1 192 ? 7.391 16.714 2.667 1.00 97.12 192 LYS A C 1
ATOM 1522 O O . LYS A 1 192 ? 6.170 16.855 2.673 1.00 97.12 192 LYS A O 1
ATOM 1527 N N . PRO A 1 193 ? 8.007 15.931 1.756 1.00 98.06 193 PRO A N 1
ATOM 1528 C CA . PRO A 1 193 ? 7.247 15.280 0.689 1.00 98.06 193 PRO A CA 1
ATOM 1529 C C . PRO A 1 193 ? 6.309 14.182 1.209 1.00 98.06 193 PRO A C 1
ATOM 1531 O O . PRO A 1 193 ? 5.236 13.979 0.646 1.00 98.06 193 PRO A O 1
ATOM 1534 N N . ALA A 1 194 ? 6.675 13.498 2.301 1.00 98.25 194 ALA A N 1
ATOM 1535 C CA . ALA A 1 194 ? 5.792 12.537 2.961 1.00 98.25 194 ALA A CA 1
ATOM 1536 C C . ALA A 1 194 ? 4.567 13.229 3.558 1.00 98.25 194 ALA A C 1
ATOM 1538 O O . ALA A 1 194 ? 3.447 12.777 3.342 1.00 98.25 194 ALA A O 1
ATOM 1539 N N . HIS A 1 195 ? 4.762 14.363 4.235 1.00 97.81 195 HIS A N 1
ATOM 1540 C CA . HIS A 1 195 ? 3.666 15.165 4.778 1.00 97.81 195 HIS A CA 1
ATOM 1541 C C . HIS A 1 195 ? 2.734 15.686 3.686 1.00 97.81 195 HIS A C 1
ATOM 1543 O O . HIS A 1 195 ? 1.516 15.643 3.836 1.00 97.81 195 HIS A O 1
ATOM 1549 N N . GLU A 1 196 ? 3.292 16.180 2.580 1.00 97.75 196 GLU A N 1
ATOM 1550 C CA . GLU A 1 196 ? 2.518 16.639 1.424 1.00 97.75 196 GLU A CA 1
ATOM 1551 C C . GLU A 1 196 ? 1.695 15.500 0.814 1.00 97.75 196 GLU A C 1
ATOM 1553 O O . GLU A 1 196 ? 0.501 15.674 0.566 1.00 97.75 196 GLU A O 1
ATOM 1558 N N . LEU A 1 197 ? 2.300 14.323 0.622 1.00 98.44 197 LEU A N 1
ATOM 1559 C CA . LEU A 1 197 ? 1.599 13.142 0.126 1.00 98.44 197 LEU A CA 1
ATOM 1560 C C . LEU A 1 197 ? 0.501 12.686 1.095 1.00 98.44 197 LEU A C 1
ATOM 1562 O O . LEU A 1 197 ? -0.622 12.438 0.663 1.00 98.44 197 LEU A O 1
ATOM 1566 N N . PHE A 1 198 ? 0.797 12.635 2.393 1.00 98.00 198 PHE A N 1
ATOM 1567 C CA . PHE A 1 198 ? -0.147 12.199 3.415 1.00 98.00 198 PHE A CA 1
ATOM 1568 C C . PHE A 1 198 ? -1.377 13.115 3.496 1.00 98.00 198 PHE A C 1
ATOM 1570 O O . PHE A 1 198 ? -2.513 12.644 3.446 1.00 98.00 198 PHE A O 1
ATOM 1577 N N . ARG A 1 199 ? -1.170 14.439 3.506 1.00 97.12 199 ARG A N 1
ATOM 1578 C CA . ARG A 1 199 ? -2.250 15.443 3.593 1.00 97.12 199 ARG A CA 1
ATOM 1579 C C . ARG A 1 199 ? -3.196 15.461 2.391 1.00 97.12 199 ARG A C 1
ATOM 1581 O O . ARG A 1 199 ? -4.308 15.974 2.510 1.00 97.12 199 ARG A O 1
ATOM 1588 N N . ARG A 1 200 ? -2.791 14.911 1.239 1.00 97.81 200 ARG A N 1
ATOM 1589 C CA . ARG A 1 200 ? -3.675 14.768 0.066 1.00 97.81 200 ARG A CA 1
ATOM 1590 C C . ARG A 1 200 ? -4.821 13.785 0.306 1.00 97.81 200 ARG A C 1
ATOM 1592 O O . ARG A 1 200 ? -5.817 13.876 -0.404 1.00 97.81 200 ARG A O 1
ATOM 1599 N N . PHE A 1 201 ? -4.679 12.875 1.272 1.00 97.62 201 PHE A N 1
ATOM 1600 C CA . PHE A 1 201 ? -5.651 11.818 1.568 1.00 97.62 201 PHE A CA 1
ATOM 1601 C C . PHE A 1 201 ? -5.870 11.638 3.080 1.00 97.62 201 PHE A C 1
ATOM 1603 O O . PHE A 1 201 ? -6.145 10.535 3.541 1.00 97.62 201 PHE A O 1
ATOM 1610 N N . ALA A 1 202 ? -5.725 12.705 3.866 1.00 92.69 202 ALA A N 1
ATOM 1611 C CA . ALA A 1 202 ? -5.882 12.667 5.319 1.00 92.69 202 ALA A CA 1
ATOM 1612 C C . ALA A 1 202 ? -7.353 12.586 5.773 1.00 92.69 202 ALA A C 1
ATOM 1614 O O . ALA A 1 202 ? -7.612 12.276 6.935 1.00 92.69 202 ALA A O 1
ATOM 1615 N N . THR A 1 203 ? -8.325 12.842 4.888 1.00 97.25 203 THR A N 1
ATOM 1616 C CA . THR A 1 203 ? -9.760 12.762 5.211 1.00 97.25 203 THR A CA 1
ATOM 1617 C C . THR A 1 203 ? -10.506 11.743 4.354 1.00 97.25 203 THR A C 1
ATOM 1619 O O . THR A 1 203 ? -10.089 11.395 3.246 1.00 97.25 203 THR A O 1
ATOM 1622 N N . VAL A 1 204 ? -11.651 11.280 4.860 1.00 97.38 204 VAL A N 1
ATOM 1623 C CA . VAL A 1 204 ? -12.526 10.334 4.154 1.00 97.38 204 VAL A CA 1
ATOM 1624 C C . VAL A 1 204 ? -12.992 10.907 2.817 1.00 97.38 204 VAL A C 1
ATOM 1626 O O . VAL A 1 204 ? -12.972 10.204 1.811 1.00 97.38 204 VAL A O 1
ATOM 1629 N N . GLU A 1 205 ? -13.338 12.191 2.773 1.00 98.44 205 GLU A N 1
ATOM 1630 C CA . GLU A 1 205 ? -13.825 12.869 1.570 1.00 98.44 205 GLU A CA 1
ATOM 1631 C C . GLU A 1 205 ? -12.749 12.918 0.481 1.00 98.44 205 GLU A C 1
ATOM 1633 O O . GLU A 1 205 ? -13.043 12.703 -0.696 1.00 98.44 205 GLU A O 1
ATOM 1638 N N . GLN A 1 206 ? -11.491 13.164 0.862 1.00 98.56 206 GLN A N 1
ATOM 1639 C CA . GLN A 1 206 ? -10.361 13.135 -0.068 1.00 98.56 206 GLN A CA 1
ATOM 1640 C C . GLN A 1 206 ? -10.147 11.727 -0.639 1.00 98.56 206 GLN A C 1
ATOM 1642 O O . GLN A 1 206 ? -9.930 11.568 -1.842 1.00 98.56 206 GLN A O 1
ATOM 1647 N N . VAL A 1 207 ? -10.254 10.698 0.207 1.00 98.56 207 VAL A N 1
ATOM 1648 C CA . VAL A 1 207 ? -10.148 9.295 -0.211 1.00 98.56 207 VAL A CA 1
ATOM 1649 C C . VAL A 1 207 ? -11.295 8.898 -1.145 1.00 98.56 207 VAL A C 1
ATOM 1651 O O . VAL A 1 207 ? -11.058 8.272 -2.177 1.00 98.56 207 VAL A O 1
ATOM 1654 N N . GLU A 1 208 ? -12.532 9.282 -0.832 1.00 98.44 208 GLU A N 1
ATOM 1655 C CA . GLU A 1 208 ? -13.697 9.018 -1.682 1.00 98.44 208 GLU A CA 1
ATOM 1656 C C . GLU A 1 208 ? -13.599 9.729 -3.032 1.00 98.44 208 GLU A C 1
ATOM 1658 O O . GLU A 1 208 ? -13.913 9.131 -4.064 1.00 98.44 208 GLU A O 1
ATOM 1663 N N . ALA A 1 209 ? -13.126 10.978 -3.046 1.00 98.69 209 ALA A N 1
ATOM 1664 C CA . ALA A 1 209 ? -12.881 11.716 -4.279 1.00 98.69 209 ALA A CA 1
ATOM 1665 C C . ALA A 1 209 ? -11.849 10.997 -5.161 1.00 98.69 209 ALA A C 1
ATOM 1667 O O . ALA A 1 209 ? -12.100 10.795 -6.349 1.00 98.69 209 ALA A O 1
ATOM 1668 N N . ALA A 1 210 ? -10.743 10.534 -4.573 1.00 98.75 210 ALA A N 1
ATOM 1669 C CA . ALA A 1 210 ? -9.705 9.791 -5.282 1.00 98.75 210 ALA A CA 1
ATOM 1670 C C . ALA A 1 210 ? -10.199 8.431 -5.807 1.00 98.75 210 ALA A C 1
ATOM 1672 O O . ALA A 1 210 ? -9.889 8.040 -6.933 1.00 98.75 210 ALA A O 1
ATOM 1673 N N . LEU A 1 211 ? -11.016 7.714 -5.030 1.00 98.75 211 LEU A N 1
ATOM 1674 C CA . LEU A 1 211 ? -11.630 6.462 -5.473 1.00 98.75 211 LEU A CA 1
ATOM 1675 C C . LEU A 1 211 ? -12.636 6.699 -6.609 1.00 98.75 211 LEU A C 1
ATOM 1677 O O . LEU A 1 211 ? -12.711 5.917 -7.558 1.00 98.75 211 LEU A O 1
ATOM 1681 N N . LYS A 1 212 ? -13.408 7.788 -6.545 1.00 98.69 212 LYS A N 1
ATOM 1682 C CA . LYS A 1 212 ? -14.326 8.189 -7.617 1.00 98.69 212 LYS A CA 1
ATOM 1683 C C . LYS A 1 212 ? -13.573 8.559 -8.894 1.00 98.69 212 LYS A C 1
ATOM 1685 O O . LYS A 1 212 ? -14.015 8.181 -9.979 1.00 98.69 212 LYS A O 1
ATOM 1690 N N . GLU A 1 213 ? -12.452 9.261 -8.774 1.00 98.75 213 GLU A N 1
ATOM 1691 C CA . GLU A 1 213 ? -11.563 9.575 -9.894 1.00 98.75 213 GLU A CA 1
ATOM 1692 C C . GLU A 1 213 ? -11.032 8.289 -10.543 1.00 98.75 213 GLU A C 1
ATOM 1694 O O . GLU A 1 213 ? -11.199 8.098 -11.746 1.00 98.75 213 GLU A O 1
ATOM 1699 N N . LEU A 1 214 ? -10.519 7.345 -9.741 1.00 98.69 214 LEU A N 1
ATOM 1700 C CA . LEU A 1 214 ? -10.073 6.029 -10.212 1.00 98.69 214 LEU A CA 1
ATOM 1701 C C . LEU A 1 214 ? -11.192 5.254 -10.929 1.00 98.69 214 LEU A C 1
ATOM 1703 O O . LEU A 1 214 ? -10.969 4.655 -11.982 1.00 98.69 214 LEU A O 1
ATOM 1707 N N . ASN A 1 215 ? -12.410 5.270 -10.384 1.00 98.38 215 ASN A N 1
ATOM 1708 C CA . ASN A 1 215 ? -13.565 4.633 -11.016 1.00 98.38 215 ASN A CA 1
ATOM 1709 C C . ASN A 1 215 ? -13.946 5.298 -12.342 1.00 98.38 215 ASN A C 1
ATOM 1711 O O . ASN A 1 215 ? -14.290 4.597 -13.295 1.00 98.38 215 ASN A O 1
ATOM 1715 N N . SER A 1 216 ? -13.866 6.627 -12.415 1.00 98.50 216 SER A N 1
ATOM 1716 C CA . SER A 1 216 ? -14.149 7.383 -13.640 1.00 98.50 216 SER A CA 1
ATOM 1717 C C . SER A 1 216 ? -13.117 7.061 -14.719 1.00 98.50 216 SER A C 1
ATOM 1719 O O . SER A 1 216 ? -13.505 6.718 -15.830 1.00 98.50 216 SER A O 1
ATOM 1721 N N . TYR A 1 217 ? -11.830 7.031 -14.356 1.00 98.19 217 TYR A N 1
ATOM 1722 C CA . TYR A 1 217 ? -10.738 6.622 -15.242 1.00 98.19 217 TYR A CA 1
ATOM 1723 C C . TYR A 1 217 ? -10.979 5.241 -15.857 1.00 98.19 217 TYR A C 1
ATOM 1725 O O . TYR A 1 217 ? -10.920 5.086 -17.073 1.00 98.19 217 TYR A O 1
ATOM 1733 N N . TRP A 1 218 ? -11.300 4.235 -15.039 1.00 98.12 218 TRP A N 1
ATOM 1734 C CA . TRP A 1 218 ? -11.565 2.891 -15.558 1.00 98.12 218 TRP A CA 1
ATOM 1735 C C . TRP A 1 218 ? -12.835 2.814 -16.401 1.00 98.12 218 TRP A C 1
ATOM 1737 O O . TRP A 1 218 ? -12.866 2.068 -17.376 1.00 98.12 218 TRP A O 1
ATOM 1747 N N . SER A 1 219 ? -13.871 3.570 -16.035 1.00 96.88 219 SER A N 1
ATOM 1748 C CA . SER A 1 219 ? -15.119 3.608 -16.799 1.00 96.88 219 SER A CA 1
ATOM 1749 C C . SER A 1 219 ? -14.899 4.213 -18.181 1.00 96.88 219 SER A C 1
ATOM 1751 O O . SER A 1 219 ? -15.420 3.677 -19.149 1.00 96.88 219 SER A O 1
ATOM 1753 N N . GLU A 1 220 ? -14.107 5.284 -18.278 1.00 96.88 220 GLU A N 1
ATOM 1754 C CA . GLU A 1 220 ? -13.743 5.933 -19.540 1.00 96.88 220 GLU A CA 1
ATOM 1755 C C . GLU A 1 220 ? -12.823 5.045 -20.387 1.00 96.88 220 GLU A C 1
ATOM 1757 O O . GLU A 1 220 ? -13.083 4.835 -21.573 1.00 96.88 220 GLU A O 1
ATOM 1762 N N . LEU A 1 221 ? -11.799 4.452 -19.770 1.00 95.56 221 LEU A N 1
ATOM 1763 C CA . LEU A 1 221 ? -10.816 3.614 -20.453 1.00 95.56 221 LEU A CA 1
ATOM 1764 C C . LEU A 1 221 ? -11.445 2.408 -21.169 1.00 95.56 221 LEU A C 1
ATOM 1766 O O . LEU A 1 221 ? -10.999 2.027 -22.248 1.00 95.56 221 LEU A O 1
ATOM 1770 N N . LEU A 1 222 ? -12.479 1.806 -20.577 1.00 96.31 222 LEU A N 1
ATOM 1771 C CA . LEU A 1 222 ? -13.156 0.632 -21.133 1.00 96.31 222 LEU A CA 1
ATOM 1772 C C . LEU A 1 222 ? -14.221 0.962 -22.195 1.00 96.31 222 LEU A C 1
ATOM 1774 O O . LEU A 1 222 ? -14.905 0.060 -22.676 1.00 96.31 222 LEU A O 1
ATOM 1778 N N . THR A 1 223 ? -14.388 2.231 -22.582 1.00 95.19 223 THR A N 1
ATOM 1779 C CA . THR A 1 223 ? -15.405 2.614 -23.580 1.00 95.19 223 THR A CA 1
ATOM 1780 C C . THR A 1 223 ? -15.007 2.317 -25.023 1.00 95.19 223 THR A C 1
ATOM 1782 O O . THR A 1 223 ? -15.886 2.237 -25.882 1.00 95.19 223 THR A O 1
ATOM 1785 N N . THR A 1 224 ? -13.715 2.127 -25.315 1.00 96.69 224 THR A N 1
ATOM 1786 C CA . THR A 1 224 ? -13.226 1.997 -26.698 1.00 96.69 224 THR A CA 1
ATOM 1787 C C . THR A 1 224 ? -13.795 0.780 -27.427 1.00 96.69 224 THR A C 1
ATOM 1789 O O . THR A 1 224 ? -14.019 0.834 -28.638 1.00 96.69 224 THR A O 1
ATOM 1792 N N . TYR A 1 225 ? -14.034 -0.324 -26.717 1.00 97.56 225 TYR A N 1
ATOM 1793 C CA . TYR A 1 225 ? -14.607 -1.534 -27.297 1.00 97.56 225 TYR A CA 1
ATOM 1794 C C . TYR A 1 225 ? -15.584 -2.190 -26.326 1.00 97.56 225 TYR A C 1
ATOM 1796 O O . TYR A 1 225 ? -15.234 -2.506 -25.190 1.00 97.56 225 TYR A O 1
ATOM 1804 N N . SER A 1 226 ? -16.802 -2.442 -26.797 1.00 97.69 226 SER A N 1
ATOM 1805 C CA . SER A 1 226 ? -17.802 -3.214 -26.065 1.00 97.69 226 SER A CA 1
ATOM 1806 C C . SER A 1 226 ? -18.701 -3.996 -27.020 1.00 97.69 226 SER A C 1
ATOM 1808 O O . SER A 1 226 ? -18.815 -3.670 -28.203 1.00 97.69 226 SER A O 1
ATO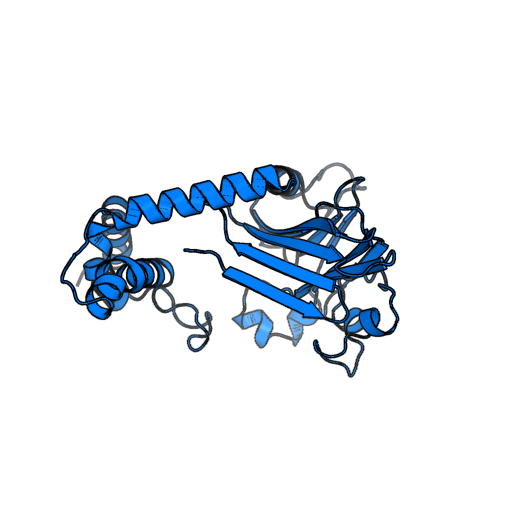M 1810 N N . VAL A 1 227 ? -19.321 -5.050 -26.499 1.00 98.31 227 VAL A N 1
ATOM 1811 C CA . VAL A 1 227 ? -20.297 -5.887 -27.195 1.00 98.31 227 VAL A CA 1
ATOM 1812 C C . VAL A 1 227 ? -21.540 -6.071 -26.323 1.00 98.31 227 VAL A C 1
ATOM 1814 O O . VAL A 1 227 ? -21.435 -6.217 -25.106 1.00 98.31 227 VAL A O 1
ATOM 1817 N N . ASP A 1 228 ? -22.706 -6.052 -26.962 1.00 98.00 228 ASP A N 1
ATOM 1818 C CA . ASP A 1 228 ? -23.986 -6.494 -26.403 1.00 98.00 228 ASP A CA 1
ATOM 1819 C C . ASP A 1 228 ? -24.467 -7.644 -27.290 1.00 98.00 228 ASP A C 1
ATOM 1821 O O . ASP A 1 228 ? -24.911 -7.434 -28.424 1.00 98.00 228 ASP A O 1
ATOM 1825 N N . SER A 1 229 ? -24.232 -8.873 -26.831 1.00 97.94 229 SER A N 1
ATOM 1826 C CA . SER A 1 229 ? -24.476 -10.083 -27.624 1.00 97.94 229 SER A CA 1
ATOM 1827 C C . SER A 1 229 ? -25.698 -10.875 -27.161 1.00 97.94 229 SER A C 1
ATOM 1829 O O . SER A 1 229 ? -26.154 -11.772 -27.873 1.00 97.94 229 SER A O 1
ATOM 1831 N N . GLY A 1 230 ? -26.212 -10.575 -25.966 1.00 98.12 230 GLY A N 1
ATOM 1832 C CA . GLY A 1 230 ? -27.176 -11.410 -25.252 1.00 98.12 230 GLY A CA 1
ATOM 1833 C C . GLY A 1 230 ? -26.553 -12.599 -24.501 1.00 98.12 230 GLY A C 1
ATOM 1834 O O . GLY A 1 230 ? -27.279 -13.305 -23.800 1.00 98.12 230 GLY A O 1
ATOM 1835 N N . ASP A 1 231 ? -25.236 -12.822 -24.601 1.00 98.44 231 ASP A N 1
ATOM 1836 C CA . ASP A 1 231 ? -24.486 -13.765 -23.763 1.00 98.44 231 ASP A CA 1
ATOM 1837 C C . ASP A 1 231 ? -23.702 -13.002 -22.685 1.00 98.44 231 ASP A C 1
ATOM 1839 O O . ASP A 1 231 ? -22.619 -12.464 -22.921 1.00 98.44 231 ASP A O 1
ATOM 1843 N N . GLU A 1 232 ? -24.218 -13.024 -21.454 1.00 98.38 232 GLU A N 1
ATOM 1844 C CA . GLU A 1 232 ? -23.603 -12.356 -20.301 1.00 98.38 232 GLU A CA 1
ATOM 1845 C C . GLU A 1 232 ? -22.148 -12.780 -20.034 1.00 98.38 232 GLU A C 1
ATOM 1847 O O . GLU A 1 232 ? -21.382 -12.022 -19.431 1.00 98.38 232 GLU A O 1
ATOM 1852 N N . LYS A 1 233 ? -21.741 -13.993 -20.442 1.00 98.62 233 LYS A N 1
ATOM 1853 C CA . LYS A 1 233 ? -20.377 -14.487 -20.234 1.00 98.62 233 LYS A CA 1
ATOM 1854 C C . LYS A 1 233 ? -19.425 -13.863 -21.231 1.00 98.62 233 LYS A C 1
ATOM 1856 O O . LYS A 1 233 ? -18.326 -13.471 -20.837 1.00 98.62 233 LYS A O 1
ATOM 1861 N N . LEU A 1 234 ? -19.846 -13.785 -22.489 1.00 98.56 234 LEU A N 1
ATOM 1862 C CA . LEU A 1 234 ? -19.090 -13.115 -23.535 1.00 98.56 234 LEU A CA 1
ATOM 1863 C C . LEU A 1 234 ? -18.966 -11.626 -23.209 1.00 98.56 234 LEU A C 1
ATOM 1865 O O . LEU A 1 234 ? -17.851 -11.107 -23.148 1.00 98.56 234 LEU A O 1
ATOM 1869 N N . ASP A 1 235 ? -20.090 -10.985 -22.896 1.00 98.56 235 ASP A N 1
ATOM 1870 C CA . ASP A 1 235 ? -20.163 -9.545 -22.672 1.00 98.56 235 ASP A CA 1
ATOM 1871 C C . ASP A 1 235 ? -19.277 -9.128 -21.489 1.00 98.56 235 ASP A C 1
ATOM 1873 O O . ASP A 1 235 ? -18.449 -8.233 -21.628 1.00 98.56 235 ASP A O 1
ATOM 1877 N N . ARG A 1 236 ? -19.319 -9.826 -20.340 1.00 98.25 236 ARG A N 1
ATOM 1878 C CA . ARG A 1 236 ? -18.442 -9.470 -19.202 1.00 98.25 236 ARG A CA 1
ATOM 1879 C C . ARG A 1 236 ? -16.955 -9.714 -19.461 1.00 98.25 236 ARG A C 1
ATOM 1881 O O . ARG A 1 236 ? -16.114 -9.042 -18.863 1.00 98.25 236 ARG A O 1
ATOM 1888 N N . MET A 1 237 ? -16.612 -10.696 -20.297 1.00 98.62 237 MET A N 1
ATOM 1889 C CA . MET A 1 237 ? -15.216 -10.962 -20.645 1.00 98.62 237 MET A CA 1
ATOM 1890 C C . MET A 1 237 ? -14.685 -9.872 -21.563 1.00 98.62 237 MET A C 1
ATOM 1892 O O . MET A 1 237 ? -13.636 -9.304 -21.273 1.00 98.62 237 MET A O 1
ATOM 1896 N N . VAL A 1 238 ? -15.423 -9.557 -22.627 1.00 98.25 238 VAL A N 1
ATOM 1897 C CA . VAL A 1 238 ? -15.036 -8.536 -23.604 1.00 98.25 238 VAL A CA 1
ATOM 1898 C C . VAL A 1 238 ? -15.051 -7.150 -22.973 1.00 98.25 238 VAL A C 1
ATOM 1900 O O . VAL A 1 238 ? -14.069 -6.430 -23.097 1.00 98.25 238 VAL A O 1
ATOM 1903 N N . ASN A 1 239 ? -16.114 -6.790 -22.255 1.00 98.31 239 ASN A N 1
ATOM 1904 C CA . ASN A 1 239 ? -16.351 -5.414 -21.816 1.00 98.31 239 ASN A CA 1
ATOM 1905 C C . ASN A 1 239 ? -15.594 -5.044 -20.534 1.00 98.31 239 ASN A C 1
ATOM 1907 O O . ASN A 1 239 ? -15.459 -3.862 -20.244 1.00 98.31 239 ASN A O 1
ATOM 1911 N N . ILE A 1 240 ? -15.148 -6.024 -19.733 1.00 98.06 240 ILE A N 1
ATOM 1912 C CA . ILE A 1 240 ? -14.553 -5.762 -18.410 1.00 98.06 240 ILE A CA 1
ATOM 1913 C C . ILE A 1 240 ? -13.268 -6.568 -18.211 1.00 98.06 240 ILE A C 1
ATOM 1915 O O . ILE A 1 240 ? -12.170 -6.014 -18.228 1.00 98.06 240 ILE A O 1
ATOM 1919 N N . TRP A 1 241 ? -13.386 -7.880 -17.993 1.00 98.50 241 TRP A N 1
ATOM 1920 C CA . TRP A 1 241 ? -12.308 -8.650 -17.364 1.00 98.50 241 TRP A CA 1
ATOM 1921 C C . TRP A 1 241 ? -11.089 -8.853 -18.258 1.00 98.50 241 TRP A C 1
ATOM 1923 O O . TRP A 1 241 ? -9.962 -8.766 -17.773 1.00 98.50 241 TRP A O 1
ATOM 1933 N N . HIS A 1 242 ? -11.290 -9.092 -19.555 1.00 98.44 242 HIS A N 1
ATOM 1934 C CA . HIS A 1 242 ? -10.173 -9.295 -20.473 1.00 98.44 242 HIS A CA 1
ATOM 1935 C C . HIS A 1 242 ? -9.402 -7.990 -20.703 1.00 98.44 242 HIS A C 1
ATOM 1937 O O . HIS A 1 242 ? -8.179 -7.984 -20.606 1.00 98.44 242 HIS A O 1
ATOM 1943 N N . GLN A 1 243 ? -10.103 -6.870 -20.914 1.00 98.50 243 GLN A N 1
ATOM 1944 C CA . GLN A 1 243 ? -9.472 -5.552 -21.056 1.00 98.50 243 GLN A CA 1
ATOM 1945 C C . GLN A 1 243 ? -8.732 -5.135 -19.773 1.00 98.50 243 GLN A C 1
ATOM 1947 O O . GLN A 1 243 ? -7.593 -4.668 -19.839 1.00 98.50 243 GLN A O 1
ATOM 1952 N N . TYR A 1 244 ? -9.326 -5.380 -18.597 1.00 98.44 244 TYR A N 1
ATOM 1953 C CA . TYR A 1 244 ? -8.658 -5.166 -17.310 1.00 98.44 244 TYR A CA 1
ATOM 1954 C C . TYR A 1 244 ? -7.364 -5.984 -17.202 1.00 98.44 244 TYR A C 1
ATOM 1956 O O . TYR A 1 244 ? -6.317 -5.448 -16.838 1.00 98.44 244 TYR A O 1
ATOM 1964 N N . GLN A 1 245 ? -7.405 -7.263 -17.585 1.00 98.56 245 GLN A N 1
ATOM 1965 C CA . GLN A 1 245 ? -6.228 -8.128 -17.582 1.00 98.56 245 GLN A CA 1
ATOM 1966 C C . GLN A 1 245 ? -5.148 -7.656 -18.568 1.00 98.56 245 GLN A C 1
ATOM 1968 O O . GLN A 1 245 ? -3.975 -7.672 -18.201 1.00 98.56 245 GLN A O 1
ATOM 1973 N N . CYS A 1 246 ? -5.513 -7.183 -19.766 1.00 98.38 246 CYS A N 1
ATOM 1974 C CA . CYS A 1 246 ? -4.563 -6.610 -20.728 1.00 98.38 246 CYS A CA 1
ATOM 1975 C C . CYS A 1 246 ? -3.825 -5.386 -20.163 1.00 98.38 246 CYS A C 1
ATOM 1977 O O . CYS A 1 246 ? -2.626 -5.229 -20.386 1.00 98.38 246 CYS A O 1
ATOM 1979 N N . MET A 1 247 ? -4.506 -4.529 -19.392 1.00 97.38 247 MET A N 1
ATOM 1980 C CA . MET A 1 247 ? -3.841 -3.433 -18.674 1.00 97.38 247 MET A CA 1
ATOM 1981 C C . MET A 1 247 ? -2.876 -3.964 -17.603 1.00 97.38 247 MET A C 1
ATOM 1983 O O . MET A 1 247 ? -1.760 -3.458 -17.466 1.00 97.38 247 MET A O 1
ATOM 1987 N N . VAL A 1 248 ? -3.281 -4.984 -16.839 1.00 97.81 248 VAL A N 1
ATOM 1988 C CA . VAL A 1 248 ? -2.423 -5.588 -15.808 1.00 97.81 248 VAL A CA 1
ATOM 1989 C C . VAL A 1 248 ? -1.162 -6.189 -16.430 1.00 97.81 248 VAL A C 1
ATOM 1991 O O . VAL A 1 248 ? -0.071 -5.895 -15.947 1.00 97.81 248 VAL A O 1
ATOM 1994 N N . THR A 1 249 ? -1.268 -6.964 -17.515 1.00 97.94 249 THR A N 1
ATOM 1995 C CA . THR A 1 249 ? -0.089 -7.538 -18.186 1.00 97.94 249 THR A CA 1
ATOM 1996 C C . THR A 1 249 ? 0.778 -6.466 -18.836 1.00 97.94 249 THR A C 1
ATOM 1998 O O . THR A 1 249 ? 1.995 -6.527 -18.699 1.00 97.94 249 THR A O 1
ATOM 2001 N N . PHE A 1 250 ? 0.197 -5.422 -19.435 1.00 97.31 250 PHE A N 1
ATOM 2002 C CA . PHE A 1 250 ? 0.971 -4.297 -19.969 1.00 97.31 250 PHE A CA 1
ATOM 2003 C C . PHE A 1 250 ? 1.833 -3.600 -18.900 1.00 97.31 250 PHE A C 1
ATOM 2005 O O . PHE A 1 250 ? 2.987 -3.237 -19.167 1.00 97.31 250 PHE A O 1
ATOM 2012 N N . ASN A 1 251 ? 1.284 -3.410 -17.694 1.00 95.31 251 ASN A N 1
ATOM 2013 C CA . ASN A 1 251 ? 1.995 -2.776 -16.582 1.00 95.31 251 ASN A CA 1
ATOM 2014 C C . ASN A 1 251 ? 2.996 -3.728 -15.911 1.00 95.31 251 ASN A C 1
ATOM 2016 O O . ASN A 1 251 ? 4.121 -3.327 -15.629 1.00 95.31 251 ASN A O 1
ATOM 2020 N N . MET A 1 252 ? 2.590 -4.967 -15.631 1.00 95.75 252 MET A N 1
ATOM 2021 C CA . MET A 1 252 ? 3.368 -5.912 -14.819 1.00 95.75 252 MET A CA 1
ATOM 2022 C C . MET A 1 252 ? 4.285 -6.811 -15.650 1.00 95.75 252 MET A C 1
ATOM 2024 O O . MET A 1 252 ? 5.170 -7.459 -15.097 1.00 95.75 252 MET A O 1
ATOM 2028 N N . SER A 1 253 ? 4.107 -6.885 -16.972 1.00 94.44 253 SER A N 1
ATOM 2029 C CA . SER A 1 253 ? 4.757 -7.895 -17.813 1.00 94.44 253 SER A CA 1
ATOM 2030 C C . SER A 1 253 ? 4.551 -9.280 -17.176 1.00 94.44 253 SER A C 1
ATOM 2032 O O . SER A 1 253 ? 3.418 -9.743 -17.033 1.00 94.44 253 SER A O 1
ATOM 2034 N N . ARG A 1 254 ? 5.632 -9.940 -16.759 1.00 95.38 254 ARG A N 1
ATOM 2035 C CA . ARG A 1 254 ? 5.661 -11.197 -16.005 1.00 95.38 254 ARG A CA 1
ATOM 2036 C C . ARG A 1 254 ? 6.526 -11.048 -14.746 1.00 95.38 254 ARG A C 1
ATOM 2038 O O . ARG A 1 254 ? 7.211 -11.994 -14.370 1.00 95.38 254 ARG A O 1
ATOM 2045 N N . SER A 1 255 ? 6.560 -9.847 -14.159 1.00 92.81 255 SER A N 1
ATOM 2046 C CA . SER A 1 255 ? 7.449 -9.525 -13.041 1.00 92.81 255 SER A CA 1
ATOM 2047 C C . SER A 1 255 ? 6.977 -10.163 -11.735 1.00 92.81 255 SER A C 1
ATOM 2049 O O . SER A 1 255 ? 7.687 -10.998 -11.181 1.00 92.81 255 SER A O 1
ATOM 2051 N N . ALA A 1 256 ? 5.776 -9.812 -11.268 1.00 96.12 256 ALA A N 1
ATOM 2052 C CA . ALA A 1 256 ? 5.270 -10.180 -9.951 1.00 96.12 256 ALA A CA 1
ATOM 2053 C C . ALA A 1 256 ? 3.819 -10.682 -10.003 1.00 96.12 256 ALA A C 1
ATOM 2055 O O . ALA A 1 256 ? 2.929 -10.044 -10.564 1.00 96.12 256 ALA A O 1
ATOM 2056 N N . SER A 1 257 ? 3.585 -11.842 -9.397 1.00 97.00 257 SER A N 1
ATOM 2057 C CA . SER A 1 257 ? 2.269 -12.413 -9.099 1.00 97.00 257 SER A CA 1
ATOM 2058 C C . SER A 1 257 ? 2.404 -13.376 -7.915 1.00 97.00 257 SER A C 1
ATOM 2060 O O . SER A 1 257 ? 3.484 -13.542 -7.362 1.00 97.00 257 SER A O 1
ATOM 2062 N N . TYR A 1 258 ? 1.338 -14.079 -7.536 1.00 97.38 258 TYR A N 1
ATOM 2063 C CA . TYR A 1 258 ? 1.450 -15.143 -6.524 1.00 97.38 258 TYR A CA 1
ATOM 2064 C C . TYR A 1 258 ? 2.201 -16.397 -7.014 1.00 97.38 258 TYR A C 1
ATOM 2066 O O . TYR A 1 258 ? 2.412 -17.322 -6.236 1.00 97.38 258 TYR A O 1
ATOM 2074 N N . TYR A 1 259 ? 2.629 -16.423 -8.280 1.00 95.62 259 TYR A N 1
ATOM 2075 C CA . TYR A 1 259 ? 3.474 -17.478 -8.851 1.00 95.62 259 TYR A CA 1
ATOM 2076 C C . TYR A 1 259 ? 4.845 -16.951 -9.304 1.00 95.62 259 TYR A C 1
ATOM 2078 O O . TYR A 1 259 ? 5.858 -17.617 -9.109 1.00 95.62 259 TYR A O 1
ATOM 2086 N N . GLU A 1 260 ? 4.889 -15.756 -9.898 1.00 95.62 260 GLU A N 1
ATOM 2087 C CA . GLU A 1 260 ? 6.124 -15.091 -10.338 1.00 95.62 260 GLU A CA 1
ATOM 2088 C C . GLU A 1 260 ? 6.663 -14.199 -9.212 1.00 95.62 260 GLU A C 1
ATOM 2090 O O . GLU A 1 260 ? 5.990 -13.268 -8.780 1.00 95.62 260 GLU A O 1
ATOM 2095 N N . SER A 1 261 ? 7.877 -14.466 -8.731 1.00 95.25 261 SER A N 1
ATOM 2096 C CA . SER A 1 261 ? 8.372 -13.953 -7.441 1.00 95.25 261 SER A CA 1
ATOM 2097 C C . SER A 1 261 ? 8.815 -12.485 -7.411 1.00 95.25 261 SER A C 1
ATOM 2099 O O . SER A 1 261 ? 9.264 -12.018 -6.367 1.00 95.25 261 SER A O 1
ATOM 2101 N N . GLY A 1 262 ? 8.781 -11.754 -8.530 1.00 94.62 262 GLY A N 1
ATOM 2102 C CA . GLY A 1 262 ? 9.291 -10.376 -8.591 1.00 94.62 262 GLY A CA 1
ATOM 2103 C C . GLY A 1 262 ? 10.819 -10.247 -8.591 1.00 94.62 262 GLY A C 1
ATOM 2104 O O . GLY A 1 262 ? 11.325 -9.134 -8.663 1.00 94.62 262 GLY A O 1
ATOM 2105 N N . MET A 1 263 ? 11.567 -11.356 -8.525 1.00 90.25 263 MET A N 1
ATOM 2106 C CA . MET A 1 263 ? 13.030 -11.333 -8.361 1.00 90.25 263 MET A CA 1
ATOM 2107 C C . MET A 1 263 ? 13.820 -11.505 -9.666 1.00 90.25 263 MET A C 1
ATOM 2109 O O . MET A 1 263 ? 14.868 -10.892 -9.840 1.00 90.25 263 MET A O 1
ATOM 2113 N N . GLY A 1 264 ? 13.360 -12.379 -10.569 1.00 83.38 264 GLY A N 1
ATOM 2114 C CA . GLY A 1 264 ? 14.178 -12.866 -11.692 1.00 83.38 264 GLY A CA 1
ATOM 2115 C C . GLY A 1 264 ? 13.759 -12.396 -13.085 1.00 83.38 264 GLY A C 1
ATOM 2116 O O . GLY A 1 264 ? 14.490 -12.629 -14.046 1.00 83.38 264 GLY A O 1
ATOM 2117 N N . ARG A 1 265 ? 12.581 -11.778 -13.232 1.00 82.44 265 ARG A N 1
ATOM 2118 C CA . ARG A 1 265 ? 12.014 -11.406 -14.537 1.00 82.44 265 ARG A CA 1
ATOM 2119 C C . ARG A 1 265 ? 11.649 -9.928 -14.569 1.00 82.44 265 ARG A C 1
ATOM 2121 O O . ARG A 1 265 ? 10.897 -9.452 -13.727 1.00 82.44 265 ARG A O 1
ATOM 2128 N N . GLY A 1 266 ? 12.177 -9.223 -15.567 1.00 84.62 266 GLY A N 1
ATOM 2129 C CA . GLY A 1 266 ? 11.802 -7.847 -15.886 1.00 84.62 266 GLY A CA 1
ATOM 2130 C C . GLY A 1 266 ? 10.735 -7.779 -16.984 1.00 84.62 266 GLY A C 1
ATOM 2131 O O . GLY A 1 266 ? 9.829 -8.612 -17.076 1.00 84.62 266 GLY A O 1
ATOM 2132 N N . MET A 1 267 ? 10.860 -6.788 -17.864 1.00 86.44 267 MET A N 1
ATOM 2133 C CA . MET A 1 267 ? 10.024 -6.677 -19.060 1.00 86.44 267 MET A CA 1
ATOM 2134 C C . MET A 1 267 ? 10.636 -7.480 -20.211 1.00 86.44 267 MET A C 1
ATOM 2136 O O . MET A 1 267 ? 11.693 -7.127 -20.727 1.00 86.44 267 MET A O 1
ATOM 2140 N N . GLY A 1 268 ? 9.994 -8.583 -20.604 1.00 88.62 268 GLY A N 1
ATOM 2141 C CA . GLY A 1 268 ? 10.459 -9.406 -21.721 1.00 88.62 268 GLY A CA 1
ATOM 2142 C C . GLY A 1 268 ? 10.136 -8.751 -23.064 1.00 88.62 268 GLY A C 1
ATOM 2143 O O . GLY A 1 268 ? 9.020 -8.268 -23.247 1.00 88.62 268 GLY A O 1
ATOM 2144 N N . PHE A 1 269 ? 11.071 -8.767 -24.023 1.00 93.88 269 PHE A N 1
ATOM 2145 C CA . PHE A 1 269 ? 10.857 -8.187 -25.360 1.00 93.88 269 PHE A CA 1
ATOM 2146 C C . PHE A 1 269 ? 9.656 -8.826 -26.074 1.00 93.88 269 PHE A C 1
ATOM 2148 O O . PHE A 1 269 ? 8.737 -8.130 -26.505 1.00 93.88 269 PHE A O 1
ATOM 2155 N N . ARG A 1 270 ? 9.626 -10.166 -26.158 1.00 97.19 270 ARG A N 1
ATOM 2156 C CA . ARG A 1 270 ? 8.517 -10.914 -26.777 1.00 97.19 270 ARG A CA 1
ATOM 2157 C C . ARG A 1 270 ? 7.200 -10.669 -26.040 1.00 97.19 270 ARG A C 1
ATOM 2159 O O . ARG A 1 270 ? 6.199 -10.381 -26.685 1.00 97.19 270 ARG A O 1
ATOM 2166 N N . ASP A 1 271 ? 7.206 -10.784 -24.712 1.00 95.50 271 ASP A N 1
ATOM 2167 C CA . ASP A 1 271 ? 5.992 -10.651 -23.898 1.00 95.50 271 ASP A CA 1
ATOM 2168 C C . ASP A 1 271 ? 5.400 -9.240 -24.010 1.00 95.50 271 ASP A C 1
ATOM 2170 O O . ASP A 1 271 ? 4.211 -9.102 -24.273 1.00 95.50 271 ASP A O 1
ATOM 2174 N N . SER A 1 272 ? 6.240 -8.200 -23.959 1.00 95.12 272 SER A N 1
ATOM 2175 C CA . SER A 1 272 ? 5.804 -6.807 -24.125 1.00 95.12 272 SER A CA 1
ATOM 2176 C C . SER A 1 272 ? 5.193 -6.554 -25.506 1.00 95.12 272 SER A C 1
ATOM 2178 O O . SER A 1 272 ? 4.168 -5.887 -25.604 1.00 95.12 272 SER A O 1
ATOM 2180 N N . ASN A 1 273 ? 5.780 -7.112 -26.573 1.00 97.25 273 ASN A N 1
ATOM 2181 C CA . ASN A 1 273 ? 5.211 -7.019 -27.922 1.00 97.25 273 ASN A CA 1
ATOM 2182 C C . ASN A 1 273 ? 3.842 -7.712 -28.028 1.00 97.25 273 ASN A C 1
ATOM 2184 O O . ASN A 1 273 ? 2.943 -7.195 -28.685 1.00 97.25 273 ASN A O 1
ATOM 2188 N N . GLN A 1 274 ? 3.663 -8.870 -27.388 1.00 97.88 274 GLN A N 1
ATOM 2189 C CA . GLN A 1 274 ? 2.384 -9.587 -27.401 1.00 97.88 274 GLN A CA 1
ATOM 2190 C C . GLN A 1 274 ? 1.319 -8.881 -26.554 1.00 97.88 274 GLN A C 1
ATOM 2192 O O . GLN A 1 274 ? 0.173 -8.781 -26.989 1.00 97.88 274 GLN A O 1
ATOM 2197 N N . ASP A 1 275 ? 1.699 -8.339 -25.395 1.00 97.62 275 ASP A N 1
ATOM 2198 C CA . ASP A 1 275 ? 0.797 -7.587 -24.519 1.00 97.62 275 ASP A CA 1
ATOM 2199 C C . ASP A 1 275 ? 0.265 -6.320 -25.228 1.00 97.62 275 ASP A C 1
ATOM 2201 O O . ASP A 1 275 ? -0.909 -5.975 -25.083 1.00 97.62 275 ASP A O 1
ATOM 2205 N N . LEU A 1 276 ? 1.075 -5.676 -26.084 1.00 97.50 276 LEU A N 1
ATOM 2206 C CA . LEU A 1 276 ? 0.650 -4.522 -26.892 1.00 97.50 276 LEU A CA 1
ATOM 2207 C C . LEU A 1 276 ? -0.544 -4.824 -27.812 1.00 97.50 276 LEU A C 1
ATOM 2209 O O . LEU A 1 276 ? -1.390 -3.949 -27.999 1.00 97.50 276 LEU A O 1
ATOM 2213 N N . LEU A 1 277 ? -0.661 -6.045 -28.348 1.00 97.75 277 LEU A N 1
ATOM 2214 C CA . LEU A 1 277 ? -1.758 -6.425 -29.252 1.00 97.75 277 LEU A CA 1
ATOM 2215 C C . LEU A 1 277 ? -3.129 -6.324 -28.568 1.00 97.75 277 LEU A C 1
ATOM 2217 O O . LEU A 1 277 ? -4.108 -5.923 -29.195 1.00 97.75 277 LEU A O 1
ATOM 2221 N N . GLY A 1 278 ? -3.190 -6.663 -27.278 1.00 96.50 278 GLY A N 1
ATOM 2222 C CA . GLY A 1 278 ? -4.400 -6.578 -26.461 1.00 96.50 278 GLY A CA 1
ATOM 2223 C C . GLY A 1 278 ? -4.607 -5.220 -25.786 1.00 96.50 278 GLY A C 1
ATOM 2224 O O . GLY A 1 278 ? -5.657 -5.007 -25.190 1.00 96.50 278 GLY A O 1
ATOM 2225 N N . PHE A 1 279 ? -3.630 -4.311 -25.865 1.00 96.62 279 PHE A N 1
ATOM 2226 C CA . PHE A 1 279 ? -3.599 -3.068 -25.089 1.00 96.62 279 PHE A CA 1
ATOM 2227 C C . PHE A 1 279 ? -3.674 -1.790 -25.935 1.00 96.62 279 PHE A C 1
ATOM 2229 O O . PHE A 1 279 ? -4.156 -0.768 -25.458 1.00 96.62 279 PHE A O 1
ATOM 2236 N N . VAL A 1 280 ? -3.210 -1.817 -27.188 1.00 97.50 280 VAL A N 1
ATOM 2237 C CA . VAL A 1 280 ? -3.015 -0.603 -28.005 1.00 97.50 280 VAL A CA 1
ATOM 2238 C C . VAL A 1 280 ? -4.282 0.240 -28.202 1.00 97.50 280 VAL A C 1
ATOM 2240 O O . VAL A 1 280 ? -4.189 1.454 -28.348 1.00 97.50 280 VAL A O 1
ATOM 2243 N N . HIS A 1 281 ? -5.463 -0.380 -28.167 1.00 97.69 281 HIS A N 1
ATOM 2244 C CA . HIS A 1 281 ? -6.749 0.314 -28.272 1.00 97.69 281 HIS A CA 1
ATOM 2245 C C . HIS A 1 281 ? -7.186 1.003 -26.966 1.00 97.69 281 HIS A C 1
ATOM 2247 O O . HIS A 1 281 ? -8.091 1.828 -26.997 1.00 97.69 281 HIS A O 1
ATOM 2253 N N . LEU A 1 282 ? -6.564 0.676 -25.828 1.00 96.94 282 LEU A N 1
ATOM 2254 C CA . LEU A 1 282 ? -6.860 1.280 -24.528 1.00 96.94 282 LEU A CA 1
ATOM 2255 C C . LEU A 1 282 ? -6.090 2.590 -24.342 1.00 96.94 282 LEU A C 1
ATOM 2257 O O . LEU A 1 282 ? -6.694 3.623 -24.081 1.00 96.94 282 LEU A O 1
ATOM 2261 N N . ILE A 1 283 ? -4.756 2.557 -24.477 1.00 97.19 283 ILE A N 1
ATOM 2262 C CA . ILE A 1 283 ? -3.892 3.745 -24.329 1.00 97.19 283 ILE A CA 1
ATOM 2263 C C . ILE A 1 283 ? -2.806 3.752 -25.420 1.00 97.19 283 ILE A C 1
ATOM 2265 O O . ILE A 1 283 ? -1.682 3.285 -25.183 1.00 97.19 283 ILE A O 1
ATOM 2269 N N . PRO A 1 284 ? -3.107 4.265 -26.626 1.00 97.75 284 PRO A N 1
ATOM 2270 C CA . PRO A 1 284 ? -2.185 4.218 -27.759 1.00 97.75 284 PRO A CA 1
ATOM 2271 C C . PRO A 1 284 ? -0.891 5.015 -27.529 1.00 97.75 284 PRO A C 1
ATOM 2273 O O . PRO A 1 284 ? 0.165 4.628 -28.029 1.00 97.75 284 PRO A O 1
ATOM 2276 N N . GLU A 1 285 ? -0.920 6.084 -26.734 1.00 97.94 285 GLU A N 1
ATOM 2277 C CA . GLU A 1 285 ? 0.258 6.903 -26.428 1.00 97.94 285 GLU A CA 1
ATOM 2278 C C . GLU A 1 285 ? 1.288 6.116 -25.606 1.00 97.94 285 GLU A C 1
ATOM 2280 O O . GLU A 1 285 ? 2.471 6.093 -25.952 1.00 97.94 285 GLU A O 1
ATOM 2285 N N . ARG A 1 286 ? 0.834 5.394 -24.571 1.00 97.44 286 ARG A N 1
ATOM 2286 C CA . ARG A 1 286 ? 1.694 4.509 -23.761 1.00 97.44 286 ARG A CA 1
ATOM 2287 C C . ARG A 1 286 ? 2.147 3.284 -24.549 1.00 97.44 286 ARG A C 1
ATOM 2289 O O . ARG A 1 286 ? 3.260 2.805 -24.352 1.00 97.44 286 ARG A O 1
ATOM 2296 N N . ALA A 1 287 ? 1.313 2.783 -25.461 1.00 97.56 287 ALA A N 1
ATOM 2297 C CA . ALA A 1 287 ? 1.714 1.724 -26.381 1.00 97.56 287 ALA A CA 1
ATOM 2298 C C . ALA A 1 287 ? 2.864 2.186 -27.293 1.00 97.56 287 ALA A C 1
ATOM 2300 O O . ALA A 1 287 ? 3.848 1.467 -27.458 1.00 97.56 287 ALA A O 1
ATOM 2301 N N . ARG A 1 288 ? 2.782 3.410 -27.832 1.00 98.31 288 ARG A N 1
ATOM 2302 C CA . ARG A 1 288 ? 3.843 4.015 -28.647 1.00 98.31 288 ARG A CA 1
ATOM 2303 C C . ARG A 1 288 ? 5.143 4.183 -27.863 1.00 98.31 288 ARG A C 1
ATOM 2305 O O . ARG A 1 288 ? 6.200 3.849 -28.390 1.00 98.31 288 ARG A O 1
ATOM 2312 N N . GLU A 1 289 ? 5.070 4.695 -26.637 1.00 98.12 289 GLU A N 1
ATOM 2313 C CA . GLU A 1 289 ? 6.228 4.808 -25.742 1.00 98.12 289 GLU A CA 1
ATOM 2314 C C . GLU A 1 289 ? 6.875 3.437 -25.507 1.00 98.12 289 GLU A C 1
ATOM 2316 O O . GLU A 1 289 ? 8.058 3.262 -25.789 1.00 98.12 289 GLU A O 1
ATOM 2321 N N . ARG A 1 290 ? 6.076 2.421 -25.154 1.00 97.62 290 ARG A N 1
ATOM 2322 C CA . ARG A 1 290 ? 6.570 1.054 -24.942 1.00 97.62 290 ARG A CA 1
ATOM 2323 C C . ARG A 1 290 ? 7.268 0.469 -26.171 1.00 97.62 290 ARG A C 1
ATOM 2325 O O . ARG A 1 290 ? 8.253 -0.243 -26.007 1.00 97.62 290 ARG A O 1
ATOM 2332 N N . ILE A 1 291 ? 6.778 0.740 -27.385 1.00 98.06 291 ILE A N 1
ATOM 2333 C CA . ILE A 1 291 ? 7.438 0.305 -28.629 1.00 98.06 291 ILE A CA 1
ATOM 2334 C C . ILE A 1 291 ? 8.836 0.922 -28.740 1.00 98.06 291 ILE A C 1
ATOM 2336 O O . ILE A 1 291 ? 9.783 0.226 -29.100 1.00 98.06 291 ILE A O 1
ATOM 2340 N N . ILE A 1 292 ? 8.976 2.211 -28.419 1.00 97.88 292 ILE A N 1
ATOM 2341 C CA . ILE A 1 292 ? 10.270 2.902 -28.447 1.00 97.88 292 ILE A CA 1
ATOM 2342 C C . ILE A 1 292 ? 11.202 2.316 -27.384 1.00 97.88 292 ILE A C 1
ATOM 2344 O O . ILE A 1 292 ? 12.350 2.006 -27.705 1.00 97.88 292 ILE A O 1
ATOM 2348 N N . ASP A 1 293 ? 10.712 2.097 -26.163 1.00 96.56 293 ASP A N 1
ATOM 2349 C CA . ASP A 1 293 ? 11.506 1.533 -25.068 1.00 96.56 293 ASP A CA 1
ATOM 2350 C C . ASP A 1 293 ? 12.084 0.163 -25.436 1.00 96.56 293 ASP A C 1
ATOM 2352 O O . ASP A 1 293 ? 13.288 -0.062 -25.316 1.00 96.56 293 ASP A O 1
ATOM 2356 N N . ILE A 1 294 ? 11.244 -0.757 -25.927 1.00 95.75 294 ILE A N 1
ATOM 2357 C CA . ILE A 1 294 ? 11.687 -2.122 -26.248 1.00 95.75 294 ILE A CA 1
ATOM 2358 C C . ILE A 1 294 ? 12.576 -2.157 -27.495 1.00 95.75 294 ILE A C 1
ATOM 2360 O O . ILE A 1 294 ? 13.566 -2.887 -27.500 1.00 95.75 294 ILE A O 1
ATOM 2364 N N . ALA A 1 295 ? 12.286 -1.350 -28.523 1.00 96.50 295 ALA A N 1
ATOM 2365 C CA . ALA A 1 295 ? 13.124 -1.256 -29.720 1.00 96.50 295 ALA A CA 1
ATOM 2366 C C . ALA A 1 295 ? 14.505 -0.653 -29.413 1.00 96.50 295 ALA A C 1
ATOM 2368 O O . ALA A 1 295 ? 15.493 -1.057 -30.014 1.00 96.50 295 ALA A O 1
ATOM 2369 N N . SER A 1 296 ? 14.604 0.242 -28.423 1.00 96.94 296 SER A N 1
ATOM 2370 C CA . SER A 1 296 ? 15.884 0.816 -27.976 1.00 96.94 296 SER A CA 1
ATOM 2371 C C . SER A 1 296 ? 16.821 -0.209 -27.322 1.00 96.94 296 SER A C 1
ATOM 2373 O O . SER A 1 296 ? 18.000 0.076 -27.130 1.00 96.94 296 SER A O 1
ATOM 2375 N N . THR A 1 297 ? 16.312 -1.397 -26.975 1.00 95.50 297 THR A N 1
ATOM 2376 C CA . THR A 1 297 ? 17.113 -2.521 -26.456 1.00 95.50 297 THR A CA 1
ATOM 2377 C C . THR A 1 297 ? 17.524 -3.526 -27.535 1.00 95.50 297 THR A C 1
ATOM 2379 O O . THR A 1 297 ? 18.245 -4.477 -27.233 1.00 95.50 297 THR A O 1
ATOM 2382 N N . GLN A 1 298 ? 17.058 -3.348 -28.777 1.00 95.75 298 GLN A N 1
ATOM 2383 C CA . GLN A 1 298 ? 17.420 -4.217 -29.891 1.00 95.75 298 GLN A CA 1
ATOM 2384 C C . GLN A 1 298 ? 18.886 -3.986 -30.288 1.00 95.75 298 GLN A C 1
ATOM 2386 O O . GLN A 1 298 ? 19.347 -2.847 -30.350 1.00 95.75 298 GLN A O 1
ATOM 2391 N N . MET A 1 299 ? 19.612 -5.074 -30.550 1.00 96.50 299 MET A N 1
ATOM 2392 C CA . MET A 1 299 ? 20.975 -5.020 -31.084 1.00 96.50 299 MET A CA 1
ATOM 2393 C C . MET A 1 299 ? 20.967 -4.661 -32.582 1.00 96.50 299 MET A C 1
ATOM 2395 O O . MET A 1 299 ? 19.916 -4.647 -33.218 1.00 96.50 299 MET A O 1
ATOM 2399 N N . GLU A 1 300 ? 22.132 -4.324 -33.137 1.00 95.00 300 GLU A N 1
ATOM 2400 C CA . GLU A 1 300 ? 22.257 -3.882 -34.536 1.00 95.00 300 GLU A CA 1
ATOM 2401 C C . GLU A 1 300 ? 22.072 -5.007 -35.576 1.00 95.00 300 GLU A C 1
ATOM 2403 O O . GLU A 1 300 ? 21.782 -4.702 -36.736 1.00 95.00 300 GLU A O 1
ATOM 2408 N N . ASP A 1 301 ? 22.269 -6.272 -35.185 1.00 79.44 301 ASP A N 1
ATOM 2409 C CA . ASP A 1 301 ? 22.187 -7.472 -36.034 1.00 79.44 301 ASP A CA 1
ATOM 2410 C C . ASP A 1 301 ? 20.775 -8.084 -36.135 1.00 79.44 301 ASP A C 1
ATOM 2412 O O . ASP A 1 301 ? 20.523 -8.761 -37.163 1.00 79.44 301 ASP A O 1
#

Organism: NCBI:txid408170

InterPro domains:
  IPR008928 Six-hairpin glycosidase superfamily [SSF48208] (194-300)
  IPR010383 Glycosyl hydrolase 94, supersandwich domain [PF06165] (1-177)
  IPR011013 Galactose mutarotase-like domain superfamily [SSF74650] (2-169)
  IPR012341 Six-hairpin glycosidase-like superfamily [G3DSA:1.50.10.10] (232-301)
  IPR033432 Glycosyl hydrolase 94, catalytic domain [PF17167] (217-301)
  IPR037018 Glycoside hydrolase family 65, N-terminal domain [G3DSA:2.70.98.40] (1-174)
  IPR052047 Glycosyl Hydrolase 94 Enzymes [PTHR37469] (2-300)

Sequence (301 aa):
MGYTVFEASKRGIESKLTAFVPLHTNAEINRLDVTNTTDEPAVIDVTGSVEWCLWNAVDDSSNFQRNLSTGEVEIERETDATLLYHKTEFKERRNH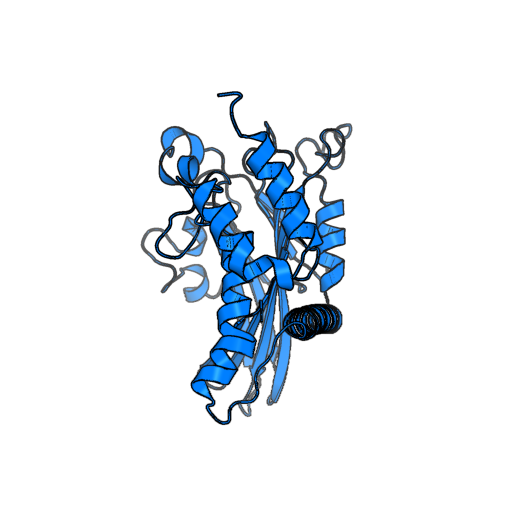YAFYGVNAPVVGFDTSRDEFLGQFNGWDTPQVIAEGKAHDSVAHGWFPIAANRVRLELQPGETASLVFMLGYIEVAKDQKWEDPNDPAKVGIINKKPAHELFRRFATVEQVEAALKELNSYWSELLTTYSVDSGDEKLDRMVNIWHQYQCMVTFNMSRSASYYESGMGRGMGFRDSNQDLLGFVHLIPERARERIIDIASTQMED

Foldseek 3Di:
DQWDWDWDDDPQKIKIWIWGAFPPFQKIKIKIKIWRQDQFKDKDKDKDKDWDQLPQNVCSVPVCVPQLQQWAWDWDFDQQKTKIKTCGCLVPDAQKIKIKMKRGGFPAKEFDPCQQQPVPGDPVHTPCVVVVHYPNYGDGGHITMIMGIHMDIAHNGDMDMMMIMIGMDGDDPVQQFCDCPDPVGNPHGNCVVVVVSCVCPSDPVSVVVRVVVVVVLQVVLLPLDADDDVDPVVRCCNRPDVLVVLVVCLVCVQQDDPVHPNNPDDHDLVSNVVSLVSHCSRPVVVSVVSVVVSVVPDDPD

Radius of gyration: 22.32 Å; chains: 1; bounding box: 52×40×62 Å